Protein AF-A0A1J3JXC7-F1 (afdb_monomer_lite)

Secondary structure (DSSP, 8-state):
------SSHHHHHHHHHHH-S-HHHHHHHHHS-SSS--HHHHHHHHHHHHHHHHHHT-EEEEEEE-SSSTT-EEEEEEESSTTTTHHHHHHHHHHHHHHHHHHHHHHH-TT-HHHHHH-EEEEEEETTEEEEEEEESHHHHHSPPSSHHHHHH-HHHHHHHHHHHHHHHHHHHHHHHHHTT-SHHHHT-

pLDDT: mean 75.39, std 10.75, range [36.53, 91.56]

Foldseek 3Di:
DPPDADQDLVVNLVCLCVVDPPNVVSLVCSADPPQHDHPVNVVVVVVVVVVVVVLQPDWDWDWDDDPVDPPDIDTDTQRPCNVPCVLVVVVVVVLVVLVVVLVVCCVVCVPDPVSVQSFDWDQDDGPVGRDTDTPDHPNQLCDDDPDPVVCVVCVVSVVSNVVVSVVSSVVSSVVSCVVVLVPPVSVVD

Structure (mmCIF, N/CA/C/O backbone):
data_AF-A0A1J3JXC7-F1
#
_entry.id   AF-A0A1J3JXC7-F1
#
loop_
_atom_site.group_PDB
_atom_site.id
_atom_site.type_symbol
_atom_site.label_atom_id
_atom_site.label_alt_id
_atom_site.label_comp_id
_atom_site.label_asym_id
_atom_site.label_entity_id
_atom_site.label_seq_id
_atom_site.pdbx_PDB_ins_code
_atom_site.Cartn_x
_atom_site.Cartn_y
_atom_site.Cartn_z
_atom_site.occupancy
_atom_site.B_iso_or_equiv
_atom_site.auth_seq_id
_atom_site.auth_comp_id
_atom_site.auth_asym_id
_atom_site.auth_atom_id
_atom_site.pdbx_PDB_model_num
ATOM 1 N N . GLY A 1 1 ? 15.215 6.655 -36.538 1.00 36.53 1 GLY A N 1
ATOM 2 C CA . GLY A 1 1 ? 15.569 6.610 -35.106 1.00 36.53 1 GLY A CA 1
ATOM 3 C C . GLY A 1 1 ? 14.393 7.102 -34.293 1.00 36.53 1 GLY A C 1
ATOM 4 O O . GLY A 1 1 ? 13.686 7.980 -34.775 1.00 36.53 1 GLY A O 1
ATOM 5 N N . ARG A 1 2 ? 14.142 6.524 -33.112 1.00 47.56 2 ARG A N 1
ATOM 6 C CA . ARG A 1 2 ? 13.186 7.096 -32.151 1.00 47.56 2 ARG A CA 1
ATOM 7 C C . ARG A 1 2 ? 13.802 8.401 -31.634 1.00 47.56 2 ARG A C 1
ATOM 9 O O . ARG A 1 2 ? 14.872 8.356 -31.042 1.00 47.56 2 ARG A O 1
ATOM 16 N N . GLY A 1 3 ? 13.218 9.541 -32.008 1.00 51.34 3 GLY A N 1
ATOM 17 C CA . GLY A 1 3 ? 13.684 10.869 -31.594 1.00 51.34 3 GLY A CA 1
ATOM 18 C C . GLY A 1 3 ? 13.507 11.102 -30.091 1.00 51.34 3 GLY A C 1
ATOM 19 O O . GLY A 1 3 ? 13.064 10.211 -29.377 1.00 51.34 3 GLY A O 1
ATOM 20 N N . THR A 1 4 ? 13.835 12.302 -29.614 1.00 54.34 4 THR A N 1
ATOM 21 C CA . THR A 1 4 ? 13.646 12.708 -28.212 1.00 54.34 4 THR A CA 1
ATOM 22 C C . THR A 1 4 ? 12.172 12.600 -27.823 1.00 54.34 4 THR A C 1
ATOM 24 O O . THR A 1 4 ? 11.324 13.297 -28.383 1.00 54.34 4 THR A O 1
ATOM 27 N N . GLU A 1 5 ? 11.849 11.711 -26.891 1.00 60.75 5 GLU A N 1
ATOM 28 C CA . GLU A 1 5 ? 10.477 11.472 -26.465 1.00 60.75 5 GLU A CA 1
ATOM 29 C C . GLU A 1 5 ? 10.229 12.137 -25.100 1.00 60.75 5 GLU A C 1
ATOM 31 O O . GLU A 1 5 ? 11.010 11.957 -24.171 1.00 60.75 5 GLU A O 1
ATOM 36 N N . PHE A 1 6 ? 9.135 12.889 -24.963 1.00 61.62 6 PHE A N 1
ATOM 37 C CA . PHE A 1 6 ? 8.801 13.579 -23.713 1.00 61.62 6 PHE A CA 1
ATOM 38 C C . PHE A 1 6 ? 8.436 12.596 -22.587 1.00 61.62 6 PHE A C 1
ATOM 40 O O . PHE A 1 6 ? 7.793 11.568 -22.836 1.00 61.62 6 PHE A O 1
ATOM 47 N N . GLU A 1 7 ? 8.813 12.945 -21.352 1.00 62.09 7 GLU A N 1
ATOM 48 C CA . GLU A 1 7 ? 8.505 12.174 -20.137 1.00 62.09 7 GLU A CA 1
ATOM 49 C C . GLU A 1 7 ? 7.048 12.309 -19.683 1.00 62.09 7 GLU A C 1
ATOM 51 O O . GLU A 1 7 ? 6.471 11.376 -19.126 1.00 62.09 7 GLU A O 1
ATOM 56 N N . GLY A 1 8 ? 6.417 13.455 -19.948 1.00 63.97 8 GLY A N 1
ATOM 57 C CA . GLY A 1 8 ? 5.030 13.689 -19.557 1.00 63.97 8 GLY A CA 1
ATOM 58 C C . GLY A 1 8 ? 4.055 12.895 -20.423 1.00 63.97 8 GLY A C 1
ATOM 59 O O . GLY A 1 8 ? 3.989 13.132 -21.624 1.00 63.97 8 GLY A O 1
ATOM 60 N N . ALA A 1 9 ? 3.231 12.034 -19.815 1.00 64.56 9 ALA A N 1
ATOM 61 C CA . ALA A 1 9 ? 2.220 11.227 -20.513 1.00 64.56 9 ALA A CA 1
ATOM 62 C C . ALA A 1 9 ? 1.302 12.067 -21.425 1.00 64.56 9 ALA A C 1
ATOM 64 O O . ALA A 1 9 ? 1.042 11.707 -22.571 1.00 64.56 9 ALA A O 1
ATOM 65 N N . ILE A 1 10 ? 0.848 13.224 -20.929 1.00 67.06 10 ILE A N 1
ATOM 66 C CA . ILE A 1 10 ? -0.044 14.138 -21.658 1.00 67.06 10 ILE A CA 1
ATOM 67 C C . ILE A 1 10 ? 0.713 14.865 -22.780 1.00 67.06 10 ILE A C 1
ATOM 69 O O . ILE A 1 10 ? 0.230 14.945 -23.906 1.00 67.06 10 ILE A O 1
ATOM 73 N N . ILE A 1 11 ? 1.924 15.354 -22.496 1.00 67.06 11 ILE A N 1
ATOM 74 C CA . ILE A 1 11 ? 2.762 16.083 -23.463 1.00 67.06 11 ILE A CA 1
ATOM 75 C C . ILE A 1 11 ? 3.191 15.147 -24.598 1.00 67.06 11 ILE A C 1
ATOM 77 O O . ILE A 1 11 ? 3.114 15.510 -25.770 1.00 67.06 11 ILE A O 1
ATOM 81 N N . ALA A 1 12 ? 3.572 13.915 -24.260 1.00 63.38 12 ALA A N 1
ATOM 82 C CA . ALA A 1 12 ? 3.904 12.870 -25.212 1.00 63.38 12 ALA A CA 1
ATOM 83 C C . ALA A 1 12 ? 2.690 12.466 -26.057 1.00 63.38 12 ALA A C 1
ATOM 85 O O . ALA A 1 12 ? 2.852 12.281 -27.259 1.00 63.38 12 ALA A O 1
ATOM 86 N N . LEU A 1 13 ? 1.480 12.389 -25.481 1.00 64.38 13 LEU A N 1
ATOM 87 C CA . LEU A 1 13 ? 0.256 12.117 -26.242 1.00 64.38 13 LEU A CA 1
ATOM 88 C C . LEU A 1 13 ? -0.012 13.210 -27.277 1.00 64.38 13 LEU A C 1
ATOM 90 O O . LEU A 1 13 ? -0.204 12.894 -28.449 1.00 64.38 13 LEU A O 1
ATOM 94 N N . PHE A 1 14 ? 0.007 14.485 -26.877 1.00 67.06 14 PHE A N 1
ATOM 95 C CA . PHE A 1 14 ? -0.248 15.586 -27.810 1.00 67.06 14 PHE A CA 1
ATOM 96 C C . PHE A 1 14 ? 0.853 15.705 -28.869 1.00 67.06 14 PHE A C 1
ATOM 98 O O . PHE A 1 14 ? 0.547 15.858 -30.049 1.00 67.06 14 PHE A O 1
ATOM 105 N N . HIS A 1 15 ? 2.122 15.546 -28.487 1.00 66.00 15 HIS A N 1
ATOM 106 C CA . HIS A 1 15 ? 3.239 15.557 -29.429 1.00 66.00 15 HIS A CA 1
ATOM 107 C C . HIS A 1 15 ? 3.178 14.385 -30.426 1.00 66.00 15 HIS A C 1
ATOM 109 O O . HIS A 1 15 ? 3.350 14.582 -31.625 1.00 66.00 15 HIS A O 1
ATOM 115 N N . LEU A 1 16 ? 2.886 13.162 -29.972 1.00 62.75 16 LEU A N 1
ATOM 116 C CA . LEU A 1 16 ? 2.769 11.996 -30.857 1.00 62.75 16 LEU A CA 1
ATOM 117 C C . LEU A 1 16 ? 1.545 12.083 -31.780 1.00 62.75 16 LEU A C 1
ATOM 119 O O . LEU A 1 16 ? 1.621 11.617 -32.916 1.00 62.75 16 LEU A O 1
ATOM 123 N N . LEU A 1 17 ? 0.444 12.687 -31.322 1.00 65.38 17 LEU A N 1
ATOM 124 C CA . LEU A 1 17 ? -0.779 12.864 -32.109 1.00 65.38 17 LEU A CA 1
ATOM 125 C C . LEU A 1 17 ? -0.639 13.948 -33.192 1.00 65.38 17 LEU A C 1
ATOM 127 O O . LEU A 1 17 ? -1.252 13.822 -34.250 1.00 65.38 17 LEU A O 1
ATOM 131 N N . ILE A 1 18 ? 0.151 14.996 -32.932 1.00 68.19 18 ILE A N 1
ATOM 132 C CA . ILE A 1 18 ? 0.376 16.113 -33.865 1.00 68.19 18 ILE A CA 1
ATOM 133 C C . ILE A 1 18 ? 1.492 15.787 -34.872 1.00 68.19 18 ILE A C 1
ATOM 135 O O . ILE A 1 18 ? 1.365 16.115 -36.048 1.00 68.19 18 ILE A O 1
ATOM 139 N N . THR A 1 19 ? 2.568 15.123 -34.439 1.00 68.12 19 THR A N 1
ATOM 140 C CA . THR A 1 19 ? 3.785 14.952 -35.254 1.00 68.12 19 THR A CA 1
ATOM 141 C C . THR A 1 19 ? 3.768 13.697 -36.144 1.00 68.12 19 THR A C 1
ATOM 143 O O . THR A 1 19 ? 4.517 13.636 -37.118 1.00 68.12 19 THR A O 1
ATOM 146 N N . ARG A 1 20 ? 2.929 12.680 -35.869 1.00 60.88 20 ARG A N 1
ATOM 147 C CA . ARG A 1 20 ? 2.824 11.468 -36.714 1.00 60.88 20 ARG A CA 1
ATOM 148 C C . ARG A 1 20 ? 1.567 11.448 -37.587 1.00 60.88 20 ARG A C 1
ATOM 150 O O . ARG A 1 20 ? 0.459 11.668 -37.114 1.00 60.88 20 ARG A O 1
ATOM 157 N N . THR A 1 21 ? 1.743 11.047 -38.845 1.00 57.31 21 THR A N 1
ATOM 158 C CA . THR A 1 21 ? 0.670 10.814 -39.828 1.00 57.31 21 THR A CA 1
ATOM 159 C C . THR A 1 21 ? -0.199 9.591 -39.491 1.00 57.31 21 THR A C 1
ATOM 161 O O . THR A 1 21 ? -1.415 9.632 -39.682 1.00 57.31 21 THR A O 1
ATOM 164 N N . ASP A 1 22 ? 0.382 8.538 -38.900 1.00 64.44 22 ASP A N 1
ATOM 165 C CA . ASP A 1 22 ? -0.329 7.316 -38.487 1.00 64.44 22 ASP A CA 1
ATOM 166 C C . ASP A 1 22 ? -0.927 7.429 -37.074 1.00 64.44 22 ASP A C 1
ATOM 168 O O . ASP A 1 22 ? -0.362 6.948 -36.082 1.00 64.44 22 ASP A O 1
ATOM 172 N N . LYS A 1 23 ? -2.118 8.030 -36.981 1.00 60.81 23 LYS A N 1
ATOM 173 C CA . LYS A 1 23 ? -2.819 8.302 -35.710 1.00 60.81 23 LYS A CA 1
ATOM 174 C C . LYS A 1 23 ? -3.071 7.050 -34.862 1.00 60.81 23 LYS A C 1
ATOM 176 O O . LYS A 1 23 ? -2.920 7.098 -33.648 1.00 60.81 23 LYS A O 1
ATOM 181 N N . VAL A 1 24 ? -3.397 5.909 -35.477 1.00 65.69 24 VAL A N 1
ATOM 182 C CA . VAL A 1 24 ? -3.712 4.656 -34.754 1.00 65.69 24 VAL A CA 1
ATOM 183 C C . VAL A 1 24 ? -2.467 4.054 -34.090 1.00 65.69 24 VAL A C 1
ATOM 185 O O . VAL A 1 24 ? -2.522 3.587 -32.951 1.00 65.69 24 VAL A O 1
ATOM 188 N N . ARG A 1 25 ? -1.316 4.103 -34.771 1.00 63.44 25 ARG A N 1
ATOM 189 C CA . ARG A 1 25 ? -0.043 3.593 -34.245 1.00 63.44 25 ARG A CA 1
ATOM 190 C C . ARG A 1 25 ? 0.540 4.533 -33.192 1.00 63.44 25 ARG A C 1
ATOM 192 O O . ARG A 1 25 ? 1.056 4.053 -32.188 1.00 63.44 25 ARG A O 1
ATOM 199 N N . ALA A 1 26 ? 0.406 5.845 -33.393 1.00 60.09 26 ALA A N 1
ATOM 200 C CA . ALA A 1 26 ? 0.780 6.861 -32.411 1.00 60.09 26 ALA A CA 1
ATOM 201 C C . ALA A 1 26 ? -0.053 6.751 -31.123 1.00 60.09 26 ALA A C 1
ATOM 203 O O . ALA A 1 26 ? 0.501 6.822 -30.030 1.00 60.09 26 ALA A O 1
ATOM 204 N N . LEU A 1 27 ? -1.359 6.494 -31.243 1.00 62.00 27 LEU A N 1
ATOM 205 C CA . LEU A 1 27 ? -2.246 6.315 -30.096 1.00 62.00 27 LEU A CA 1
ATOM 206 C C . LEU A 1 27 ? -1.919 5.018 -29.340 1.00 62.00 27 LEU A C 1
ATOM 208 O O . LEU A 1 27 ? -1.753 5.048 -28.127 1.00 62.00 27 LEU A O 1
ATOM 212 N N . LYS A 1 28 ? -1.690 3.896 -30.036 1.00 63.91 28 LYS A N 1
ATOM 213 C CA . LYS A 1 28 ? -1.236 2.652 -29.385 1.00 63.91 28 LYS A CA 1
ATOM 214 C C . LYS A 1 28 ? 0.105 2.827 -28.655 1.00 63.91 28 LYS A C 1
ATOM 216 O O . LYS A 1 28 ? 0.277 2.293 -27.565 1.00 63.91 28 LYS A O 1
ATOM 221 N N . GLU A 1 29 ? 1.035 3.587 -29.230 1.00 64.06 29 GLU A N 1
ATOM 222 C CA . GLU A 1 29 ? 2.351 3.858 -28.635 1.00 64.06 29 GLU A CA 1
ATOM 223 C C . GLU A 1 29 ? 2.277 4.838 -27.448 1.00 64.06 29 GLU A C 1
ATOM 225 O O . GLU A 1 29 ? 3.009 4.656 -26.482 1.00 64.06 29 GLU A O 1
ATOM 230 N N . ALA A 1 30 ? 1.354 5.807 -27.458 1.00 61.16 30 ALA A N 1
ATOM 231 C CA . ALA A 1 30 ? 1.099 6.709 -26.327 1.00 61.16 30 ALA A CA 1
ATOM 232 C C . ALA A 1 30 ? 0.367 6.031 -25.148 1.00 61.16 30 ALA A C 1
ATOM 234 O O . ALA A 1 30 ? 0.501 6.454 -23.998 1.00 61.16 30 ALA A O 1
ATOM 235 N N . PHE A 1 31 ? -0.414 4.978 -25.416 1.00 63.50 31 PHE A N 1
ATOM 236 C CA . PHE A 1 31 ? -1.142 4.232 -24.385 1.00 63.50 31 PHE A CA 1
ATOM 237 C C . PHE A 1 31 ? -0.330 3.091 -23.746 1.00 63.50 31 PHE A C 1
ATOM 239 O O . PHE A 1 31 ? -0.550 2.807 -22.570 1.00 63.50 31 PHE A O 1
ATOM 246 N N . TYR A 1 32 ? 0.597 2.454 -24.475 1.00 62.03 32 TYR A N 1
ATOM 247 C CA . TYR A 1 32 ? 1.297 1.228 -24.039 1.00 62.03 32 TYR A CA 1
ATOM 248 C C . TYR A 1 32 ? 2.835 1.341 -23.990 1.00 62.03 32 TYR A C 1
ATOM 250 O O . TYR A 1 32 ? 3.542 0.345 -24.151 1.00 62.03 32 TYR A O 1
ATOM 258 N N . ARG A 1 33 ? 3.397 2.533 -23.785 1.00 66.06 33 ARG A N 1
ATOM 259 C CA . ARG A 1 33 ? 4.853 2.732 -23.705 1.00 66.06 33 ARG A CA 1
ATOM 260 C C . ARG A 1 33 ? 5.423 2.076 -22.441 1.00 66.06 33 ARG A C 1
ATOM 262 O O . ARG A 1 33 ? 5.046 2.420 -21.332 1.00 66.06 33 ARG A O 1
ATOM 269 N N . GLN A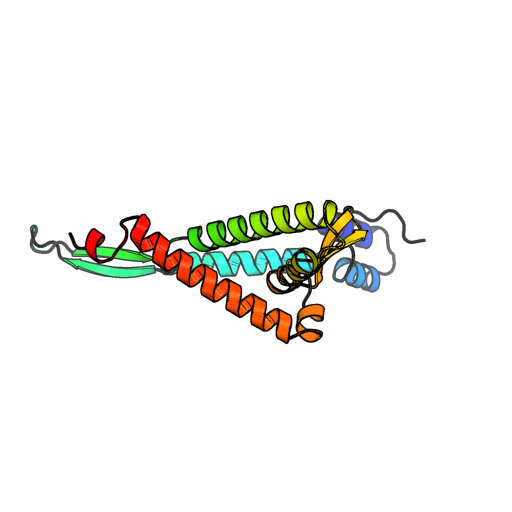 1 34 ? 6.338 1.122 -22.575 1.00 59.31 34 GLN A N 1
ATOM 270 C CA . GLN A 1 34 ? 6.870 0.406 -21.401 1.00 59.31 34 GLN A CA 1
ATOM 271 C C . GLN A 1 34 ? 7.888 1.222 -20.593 1.00 59.31 34 GLN A C 1
ATOM 273 O O . GLN A 1 34 ? 8.026 1.008 -19.396 1.00 59.31 34 GLN A O 1
ATOM 278 N N . ASN A 1 35 ? 8.569 2.178 -21.231 1.00 61.72 35 ASN A N 1
ATOM 279 C CA . ASN A 1 35 ? 9.713 2.860 -20.623 1.00 61.72 35 ASN A CA 1
ATOM 280 C C . ASN A 1 35 ? 9.366 4.215 -19.986 1.00 61.72 35 ASN A C 1
ATOM 282 O O . ASN A 1 35 ? 10.197 4.759 -19.269 1.00 61.72 35 ASN A O 1
ATOM 286 N N . LEU A 1 36 ? 8.184 4.784 -20.265 1.00 66.62 36 LEU A N 1
ATOM 287 C CA . LEU A 1 36 ? 7.779 6.105 -19.770 1.00 66.62 36 LEU A CA 1
ATOM 288 C C . LEU A 1 36 ? 6.309 6.120 -19.319 1.00 66.62 36 LEU A C 1
ATOM 290 O O . LEU A 1 36 ? 5.531 5.273 -19.762 1.00 66.62 36 LEU A O 1
ATOM 294 N N . PRO A 1 37 ? 5.907 7.073 -18.455 1.00 64.88 37 PRO A N 1
ATOM 295 C CA . PRO A 1 37 ? 4.531 7.193 -17.983 1.00 64.88 37 PRO A CA 1
ATOM 296 C C . PRO A 1 37 ? 3.518 7.283 -19.134 1.00 64.88 37 PRO A C 1
ATOM 298 O O . PRO A 1 37 ? 3.593 8.169 -19.984 1.00 64.88 37 PRO A O 1
ATOM 301 N N . ASN A 1 38 ? 2.536 6.379 -19.129 1.00 76.62 38 ASN A N 1
ATOM 302 C CA . ASN A 1 38 ? 1.473 6.324 -20.134 1.00 76.62 38 ASN A CA 1
ATOM 303 C C . ASN A 1 38 ? 0.210 7.054 -19.701 1.00 76.62 38 ASN A C 1
ATOM 305 O O . ASN A 1 38 ? -0.081 7.187 -18.510 1.00 76.62 38 ASN A O 1
ATOM 309 N N . CYS A 1 39 ? -0.641 7.374 -20.675 1.00 72.12 39 CYS A N 1
ATOM 310 C CA . CYS A 1 39 ? -2.015 7.793 -20.403 1.00 72.12 39 CYS A CA 1
ATOM 311 C C . CYS A 1 39 ? -2.824 6.718 -19.665 1.00 72.12 39 CYS A C 1
ATOM 313 O O . CYS A 1 39 ? -3.697 7.058 -18.872 1.00 72.12 39 CYS A O 1
ATOM 315 N N . PHE A 1 40 ? -2.498 5.435 -19.855 1.00 77.38 40 PHE A N 1
ATOM 316 C CA . PHE A 1 40 ? -3.096 4.352 -19.077 1.00 77.38 40 PHE A CA 1
ATOM 317 C C . PHE A 1 40 ? -2.738 4.439 -17.586 1.00 77.38 40 PHE A C 1
ATOM 319 O O . PHE A 1 40 ? -3.624 4.297 -16.749 1.00 77.38 40 PHE A O 1
ATOM 326 N N . ASN A 1 41 ? -1.483 4.758 -17.243 1.00 79.88 41 ASN A N 1
ATOM 327 C CA . ASN A 1 41 ? -1.073 4.943 -15.846 1.00 79.88 41 ASN A CA 1
ATOM 328 C C . ASN A 1 41 ? -1.817 6.128 -15.216 1.00 79.88 41 ASN A C 1
ATOM 330 O O . ASN A 1 41 ? -2.264 6.032 -14.080 1.00 79.88 41 ASN A O 1
ATOM 334 N N . LEU A 1 42 ? -2.010 7.218 -15.969 1.00 81.12 42 LEU A N 1
ATOM 335 C CA . LEU A 1 42 ? -2.789 8.374 -15.516 1.00 81.12 42 LEU A CA 1
ATOM 336 C C . LEU A 1 42 ? -4.274 8.037 -15.308 1.00 81.12 42 LEU A C 1
ATOM 338 O O . LEU A 1 42 ? -4.881 8.461 -14.330 1.00 81.12 42 LEU A O 1
ATOM 342 N N . LEU A 1 43 ? -4.876 7.258 -16.205 1.00 83.94 43 LEU A N 1
ATOM 343 C CA . LEU A 1 43 ? -6.261 6.820 -16.035 1.00 83.94 43 LEU A CA 1
ATOM 344 C C . LEU A 1 43 ? -6.399 5.861 -14.842 1.00 83.94 43 LEU A C 1
ATOM 346 O O . LEU A 1 43 ? -7.354 5.969 -14.075 1.00 83.94 43 LEU A O 1
ATOM 350 N N . ALA A 1 44 ? -5.419 4.976 -14.640 1.00 84.31 44 ALA A N 1
ATOM 351 C CA . ALA A 1 44 ? -5.367 4.077 -13.494 1.00 84.31 44 ALA A CA 1
ATOM 352 C C . ALA A 1 44 ? -5.251 4.840 -12.163 1.00 84.31 44 ALA A C 1
ATOM 354 O O . ALA A 1 44 ? -5.951 4.496 -11.212 1.00 84.31 44 ALA A O 1
ATOM 355 N N . THR A 1 45 ? -4.440 5.902 -12.080 1.00 87.50 45 THR A N 1
ATOM 356 C CA . THR A 1 45 ? -4.337 6.709 -10.851 1.00 87.50 45 THR A CA 1
ATOM 357 C C . THR A 1 45 ? -5.636 7.446 -10.537 1.00 87.50 45 THR A C 1
ATOM 359 O O . THR A 1 45 ? -6.066 7.428 -9.385 1.00 87.50 45 THR A O 1
ATOM 362 N N . VAL A 1 46 ? -6.308 8.030 -11.537 1.00 90.31 46 VAL A N 1
ATOM 363 C CA . VAL A 1 46 ? -7.628 8.666 -11.356 1.00 90.31 46 VAL A CA 1
ATOM 364 C C . VAL A 1 46 ? -8.668 7.649 -10.884 1.00 90.31 46 VAL A C 1
ATOM 366 O O . VAL A 1 46 ? -9.436 7.927 -9.963 1.00 90.31 46 VAL A O 1
ATOM 369 N N . PHE A 1 47 ? -8.673 6.454 -11.473 1.00 90.12 47 PHE A N 1
ATOM 370 C CA . PHE A 1 47 ? -9.583 5.383 -11.082 1.00 90.12 47 PHE A CA 1
ATOM 371 C C . PHE A 1 47 ? -9.374 4.952 -9.622 1.00 90.12 47 PHE A C 1
ATOM 373 O O . PHE A 1 47 ? -10.327 4.931 -8.843 1.00 90.12 47 PHE A O 1
ATOM 380 N N . VAL A 1 48 ? -8.126 4.688 -9.217 1.00 90.81 48 VAL A N 1
ATOM 381 C CA . VAL A 1 48 ? -7.791 4.345 -7.824 1.00 90.81 48 VAL A CA 1
ATOM 382 C C . VAL A 1 48 ? -8.148 5.488 -6.871 1.00 90.81 48 VAL A C 1
ATOM 384 O O . VAL A 1 48 ? -8.691 5.238 -5.798 1.00 90.81 48 VAL A O 1
ATOM 387 N N . PHE A 1 49 ? -7.917 6.742 -7.263 1.00 90.69 49 PHE A N 1
ATOM 388 C CA . PHE A 1 49 ? -8.250 7.915 -6.452 1.00 90.69 49 PHE A CA 1
ATOM 389 C C . PHE A 1 49 ? -9.750 8.001 -6.126 1.00 90.69 49 PHE A C 1
ATOM 391 O O . PHE A 1 49 ? -10.117 8.203 -4.968 1.00 90.69 49 PHE A O 1
ATOM 398 N N . ILE A 1 50 ? -10.621 7.776 -7.117 1.00 91.56 50 ILE A N 1
ATOM 399 C CA . ILE A 1 50 ? -12.080 7.756 -6.916 1.00 91.56 50 ILE A CA 1
ATOM 400 C C . ILE A 1 50 ? -12.480 6.635 -5.948 1.00 91.56 50 ILE A C 1
AT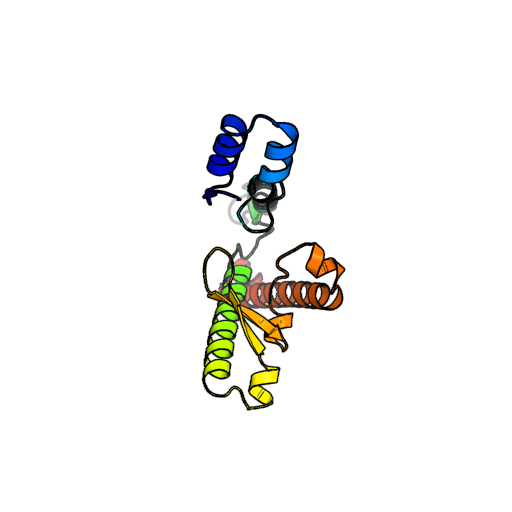OM 402 O O . ILE A 1 50 ? -13.278 6.861 -5.036 1.00 91.56 50 ILE A O 1
ATOM 406 N N . ILE A 1 51 ? -11.900 5.442 -6.110 1.00 90.25 51 ILE A N 1
ATOM 407 C CA . ILE A 1 51 ? -12.169 4.292 -5.237 1.00 90.25 51 ILE A CA 1
ATOM 408 C C . ILE A 1 51 ? -11.758 4.592 -3.792 1.00 90.25 51 ILE A C 1
ATOM 410 O O . ILE A 1 51 ? -12.527 4.338 -2.865 1.00 90.25 51 ILE A O 1
ATOM 414 N N . VAL A 1 52 ? -10.567 5.156 -3.587 1.00 87.81 52 VAL A N 1
ATOM 415 C CA . VAL A 1 52 ? -10.067 5.492 -2.248 1.00 87.81 52 VAL A CA 1
ATOM 416 C C . VAL A 1 52 ? -10.977 6.514 -1.564 1.00 87.81 52 VAL A C 1
ATOM 418 O O . VAL A 1 52 ? -11.331 6.310 -0.405 1.00 87.81 52 VAL A O 1
ATOM 421 N N . ILE A 1 53 ? -11.428 7.558 -2.271 1.00 87.69 53 ILE A N 1
ATOM 422 C CA . ILE A 1 53 ? -12.381 8.542 -1.723 1.00 87.69 53 ILE A CA 1
ATOM 423 C C . ILE A 1 53 ? -13.704 7.876 -1.339 1.00 87.69 53 ILE A C 1
ATOM 425 O O . ILE A 1 53 ? -14.244 8.155 -0.265 1.00 87.69 53 ILE A O 1
ATOM 429 N N . TYR A 1 54 ? -14.217 6.983 -2.188 1.00 88.00 54 TYR A N 1
ATOM 430 C CA . TYR A 1 54 ? -15.456 6.260 -1.916 1.00 88.00 54 TYR A CA 1
ATOM 431 C C . TYR A 1 54 ? -15.359 5.445 -0.617 1.00 88.00 54 TYR A C 1
ATOM 433 O O . TYR A 1 54 ? -16.211 5.580 0.262 1.00 88.00 54 TYR A O 1
ATOM 441 N N . PHE A 1 55 ? -14.285 4.668 -0.443 1.00 84.38 55 PHE A N 1
ATOM 442 C CA . PHE A 1 55 ? -14.065 3.905 0.789 1.00 84.38 55 PHE A CA 1
ATOM 443 C C . PHE A 1 55 ? -13.783 4.798 2.001 1.00 84.38 55 PHE A C 1
ATOM 445 O O . PHE A 1 55 ? -14.200 4.474 3.113 1.00 84.38 55 PHE A O 1
ATOM 452 N N . GLN A 1 56 ? -13.113 5.938 1.814 1.00 82.50 56 GLN A N 1
ATOM 453 C CA . GLN A 1 56 ? -12.832 6.883 2.896 1.00 82.50 56 GLN A CA 1
ATOM 454 C C . GLN A 1 56 ? -14.109 7.528 3.458 1.00 82.50 56 GLN A C 1
ATOM 456 O O . GLN A 1 56 ? -14.154 7.883 4.639 1.00 82.50 56 GLN A O 1
ATOM 461 N N . GLY A 1 57 ? -15.155 7.648 2.638 1.00 80.12 57 GLY A N 1
ATOM 462 C CA . GLY A 1 57 ? -16.469 8.140 3.048 1.00 80.12 57 GLY A CA 1
ATOM 463 C C . GLY A 1 57 ? -17.289 7.153 3.886 1.00 80.12 57 GLY A C 1
ATOM 464 O O . GLY A 1 57 ? -18.283 7.562 4.488 1.00 80.12 57 GLY A O 1
ATOM 465 N N . PHE A 1 58 ? -16.896 5.875 3.960 1.00 83.00 58 PHE A N 1
ATOM 466 C CA . PHE A 1 58 ? -17.675 4.859 4.664 1.00 83.00 58 PHE A CA 1
ATOM 467 C C . PHE A 1 58 ? -17.578 5.039 6.185 1.00 83.00 58 PHE A C 1
ATOM 469 O O . PHE A 1 58 ? -16.510 4.910 6.797 1.00 83.00 58 PHE A O 1
ATOM 476 N N . ARG A 1 59 ? -18.720 5.337 6.808 1.00 82.69 59 ARG A N 1
ATOM 477 C CA . ARG A 1 59 ? -18.863 5.489 8.256 1.00 82.69 59 ARG A CA 1
ATOM 478 C C . ARG A 1 59 ? -20.094 4.742 8.745 1.00 82.69 59 ARG A C 1
ATOM 480 O O . ARG A 1 59 ? -21.130 4.745 8.089 1.00 82.69 59 ARG A O 1
ATOM 487 N N . VAL A 1 60 ? -19.957 4.116 9.903 1.00 83.12 60 VAL A N 1
ATOM 488 C CA . VAL A 1 60 ? -21.040 3.469 10.631 1.00 83.12 60 VAL A CA 1
ATOM 489 C C . VAL A 1 60 ? -21.474 4.427 11.729 1.00 83.12 60 VAL A C 1
ATOM 491 O O . VAL A 1 60 ? -20.721 4.707 12.657 1.00 83.12 60 VAL A O 1
ATOM 494 N N . ASP A 1 61 ? -22.675 4.968 11.589 1.00 82.56 61 ASP A N 1
ATOM 495 C CA . ASP A 1 61 ? -23.282 5.886 12.546 1.00 82.56 61 ASP A CA 1
ATOM 496 C C . ASP A 1 61 ? -23.936 5.085 13.689 1.00 82.56 61 ASP A C 1
ATOM 498 O O . ASP A 1 61 ? -24.910 4.366 13.465 1.00 82.56 61 ASP A O 1
ATOM 502 N N . LEU A 1 62 ? -23.393 5.172 14.914 1.00 81.69 62 LEU A N 1
ATOM 503 C CA . LEU A 1 62 ? -23.999 4.551 16.097 1.00 81.69 62 LEU A CA 1
ATOM 504 C C . LEU A 1 62 ? -24.856 5.572 16.860 1.00 81.69 62 LEU A C 1
ATOM 506 O O . LEU A 1 62 ? -24.333 6.609 17.276 1.00 81.69 62 LEU A O 1
ATOM 510 N N . PRO A 1 63 ? -26.148 5.290 17.112 1.00 81.25 63 PRO A N 1
ATOM 511 C CA . PRO A 1 63 ? -26.989 6.177 17.904 1.00 81.25 63 PRO A CA 1
ATOM 512 C C . PRO A 1 63 ? -26.614 6.095 19.391 1.00 81.25 63 PRO A C 1
ATOM 514 O O . PRO A 1 63 ? -26.650 5.027 20.001 1.00 81.25 63 PRO A O 1
ATOM 517 N N . VAL A 1 64 ? -26.308 7.240 19.996 1.00 80.75 64 VAL A N 1
ATOM 518 C CA . VAL A 1 64 ? -25.971 7.394 21.416 1.00 80.75 64 VAL A CA 1
ATOM 519 C C . VAL A 1 64 ? -27.054 8.226 22.102 1.00 80.75 64 VAL A C 1
ATOM 521 O O . VAL A 1 64 ? -27.431 9.302 21.636 1.00 80.75 64 VAL A O 1
ATOM 524 N N . LYS A 1 65 ? -27.571 7.735 23.231 1.00 78.94 65 LYS A N 1
ATOM 525 C CA . LYS A 1 65 ? -28.536 8.463 24.069 1.00 78.94 65 LYS A CA 1
ATOM 526 C C . LYS A 1 65 ? -27.804 9.097 25.245 1.00 78.94 65 LYS A C 1
ATOM 528 O O . LYS A 1 65 ? -27.106 8.399 25.977 1.00 78.94 65 LYS A O 1
ATOM 533 N N . TYR A 1 66 ? -27.986 10.398 25.459 1.00 75.81 66 TYR A N 1
ATOM 534 C CA . TYR A 1 66 ? -27.373 11.081 26.597 1.00 75.81 66 TYR A CA 1
ATOM 535 C C . TYR A 1 66 ? -28.140 10.763 27.885 1.00 75.81 66 TYR A C 1
ATOM 537 O O . TYR A 1 66 ? -29.330 11.044 28.000 1.00 75.81 66 TYR A O 1
ATOM 545 N N . GLN A 1 67 ? -27.457 10.200 28.885 1.00 71.75 67 GLN A N 1
ATOM 546 C CA . GLN A 1 67 ? -28.083 9.830 30.162 1.00 71.75 67 GLN A CA 1
ATOM 547 C C . GLN A 1 67 ? -28.493 11.061 30.995 1.00 71.75 67 GLN A C 1
ATOM 549 O O . GLN A 1 67 ? -29.447 11.001 31.768 1.00 71.75 67 GLN A O 1
ATOM 554 N N . LYS A 1 68 ? -27.793 12.192 30.817 1.00 74.06 68 LYS A N 1
ATOM 555 C CA . LYS A 1 68 ? -27.986 13.428 31.595 1.00 74.06 68 LYS A CA 1
ATOM 556 C C . LYS A 1 68 ? -29.127 14.321 31.077 1.00 74.06 68 LYS A C 1
ATOM 558 O O . LYS A 1 68 ? -29.661 15.113 31.845 1.00 74.06 68 LYS A O 1
ATOM 563 N N . TYR A 1 69 ? -29.528 14.169 29.811 1.00 72.06 69 TYR A N 1
ATOM 564 C CA . TYR A 1 69 ? -30.599 14.946 29.177 1.00 72.06 69 TYR A CA 1
ATOM 565 C C . TYR A 1 69 ? -31.603 14.006 28.499 1.00 72.06 69 TYR A C 1
ATOM 567 O O . TYR A 1 69 ? -31.319 13.397 27.467 1.00 72.06 69 TYR A O 1
ATOM 575 N N . ARG A 1 70 ? -32.802 13.880 29.080 1.00 74.00 70 ARG A N 1
ATOM 576 C CA . ARG A 1 70 ? -33.890 13.062 28.519 1.00 74.00 70 ARG A CA 1
ATOM 577 C C . ARG A 1 70 ? -34.262 13.559 27.116 1.00 74.00 70 ARG A C 1
ATOM 579 O O . ARG A 1 70 ? -34.584 14.726 26.942 1.00 74.00 70 ARG A O 1
ATOM 586 N N . GLY A 1 71 ? -34.253 12.654 26.135 1.00 75.94 71 GLY A N 1
ATOM 587 C CA . GLY A 1 71 ? -34.701 12.917 24.760 1.00 75.94 71 GLY A CA 1
ATOM 588 C C . GLY A 1 71 ? -33.606 13.344 23.778 1.00 75.94 71 GLY A C 1
ATOM 589 O O . GLY A 1 71 ? -33.851 13.323 22.575 1.00 75.94 71 GLY A O 1
ATOM 590 N N . GLN A 1 72 ? -32.395 13.657 24.248 1.00 74.75 72 GLN A N 1
ATOM 591 C CA . GLN A 1 72 ? -31.288 14.023 23.367 1.00 74.75 72 GLN A CA 1
ATOM 592 C C . GLN A 1 72 ? -30.602 12.757 22.822 1.00 74.75 72 GLN A C 1
ATOM 594 O O . GLN A 1 72 ? -30.084 11.933 23.583 1.00 74.75 72 GLN A O 1
ATOM 599 N N . GLN A 1 73 ? -30.629 12.591 21.498 1.00 76.12 73 GLN A N 1
ATOM 600 C CA . GLN A 1 73 ? -29.933 11.527 20.770 1.00 76.12 73 GLN A CA 1
ATOM 601 C C . GLN A 1 73 ? -28.833 12.164 19.915 1.00 76.12 73 GLN A C 1
ATOM 603 O O . GLN A 1 73 ? -29.103 13.106 19.173 1.00 76.12 73 GLN A O 1
ATOM 608 N N . GLY A 1 74 ? -27.602 11.679 20.041 1.00 78.31 74 GLY A N 1
ATOM 609 C CA . GLY A 1 74 ? -26.485 12.025 19.161 1.00 78.31 74 GLY A CA 1
ATOM 610 C C . GLY A 1 74 ? -26.112 10.828 18.291 1.00 78.31 74 GLY A C 1
ATOM 611 O O . GLY A 1 74 ? -26.331 9.689 18.693 1.00 78.31 74 GLY A O 1
ATOM 612 N N . SER A 1 75 ? -25.547 11.063 17.107 1.00 78.31 75 SER A N 1
ATOM 613 C CA . SER A 1 75 ? -24.882 10.002 16.338 1.00 78.31 75 SER A CA 1
ATOM 614 C C . SER A 1 75 ? -23.382 10.076 16.585 1.00 78.31 75 SER A C 1
ATOM 616 O O . SER A 1 75 ? -22.798 11.155 16.467 1.00 78.31 75 SER A O 1
ATOM 618 N N . TYR A 1 76 ? -22.760 8.947 16.916 1.00 78.94 76 TYR A N 1
ATOM 619 C CA . TYR A 1 76 ? -21.311 8.808 16.965 1.00 78.94 76 TYR A CA 1
ATOM 620 C C . TYR A 1 76 ? -20.838 8.037 15.719 1.00 78.94 76 TYR A C 1
ATOM 622 O O . TYR A 1 76 ? -20.973 6.809 15.674 1.00 78.94 76 TYR A O 1
ATOM 630 N N . PRO A 1 77 ? -20.321 8.727 14.683 1.00 78.25 77 PRO A N 1
ATOM 631 C CA . PRO A 1 77 ? -19.847 8.078 13.467 1.00 78.25 77 PRO A CA 1
ATOM 632 C C . PRO A 1 77 ? -18.498 7.390 13.693 1.00 78.25 77 PRO A C 1
ATOM 634 O O . PRO A 1 77 ? -17.479 8.050 13.898 1.00 78.25 77 PRO A O 1
ATOM 637 N N . ILE A 1 78 ? -18.459 6.068 13.552 1.00 77.31 78 ILE A N 1
ATOM 638 C CA . ILE A 1 78 ? -17.222 5.287 13.475 1.00 77.31 78 ILE A CA 1
ATOM 639 C C . ILE A 1 78 ? -16.859 5.104 12.002 1.00 77.31 78 ILE A C 1
ATOM 641 O O . ILE A 1 78 ? -17.538 4.402 11.255 1.00 77.31 78 ILE A O 1
ATOM 645 N N . LYS A 1 79 ? -15.777 5.746 11.557 1.00 74.50 79 LYS A N 1
ATOM 646 C CA . LYS A 1 79 ? -15.253 5.557 10.195 1.00 74.50 79 LYS A CA 1
ATOM 647 C C . LYS A 1 79 ? -14.683 4.144 10.042 1.00 74.50 79 LYS A C 1
ATOM 649 O O . LYS A 1 79 ? -14.048 3.645 10.968 1.00 74.50 79 LYS A O 1
ATOM 654 N N . LEU A 1 80 ? -14.849 3.535 8.864 1.00 71.31 80 LEU A N 1
ATOM 655 C CA . LEU A 1 80 ? -14.272 2.218 8.547 1.00 71.31 80 LEU A CA 1
ATOM 656 C C . LEU A 1 80 ? -12.746 2.218 8.704 1.00 71.31 80 LEU A C 1
ATOM 658 O O . LEU A 1 80 ? -12.165 1.299 9.276 1.00 71.31 80 LEU A O 1
ATOM 662 N N . PHE A 1 81 ? -12.101 3.301 8.267 1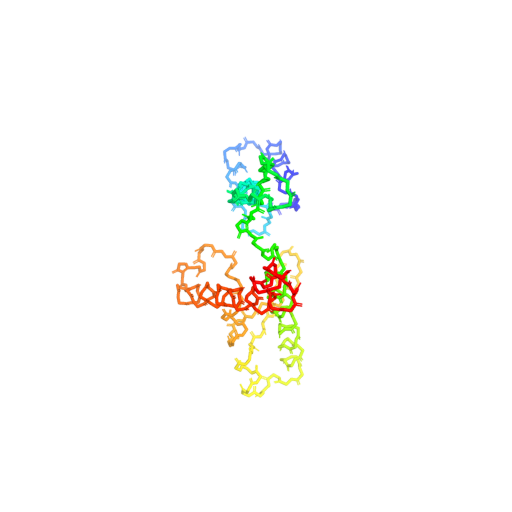.00 71.12 81 PHE A N 1
ATOM 663 C CA . PHE A 1 81 ? -10.700 3.583 8.566 1.00 71.12 81 PHE A CA 1
ATOM 664 C C . PHE A 1 81 ? -10.561 4.146 9.980 1.00 71.12 81 PHE A C 1
ATOM 666 O O . PHE A 1 81 ? -10.283 5.330 10.175 1.00 71.12 81 PHE A O 1
ATOM 673 N N . TYR A 1 82 ? -10.768 3.279 10.970 1.00 60.75 82 TYR A N 1
ATOM 674 C CA . TYR A 1 82 ? -10.761 3.636 12.387 1.00 60.75 82 TYR A CA 1
ATOM 675 C C . TYR A 1 82 ? -9.440 4.285 12.826 1.00 60.75 82 TYR A C 1
ATOM 677 O O . TYR A 1 82 ? -9.431 5.324 13.478 1.00 60.75 82 TYR A O 1
ATOM 685 N N . THR A 1 83 ? -8.312 3.733 12.374 1.00 67.69 83 THR A N 1
ATOM 686 C CA . THR A 1 83 ? -6.961 4.270 12.618 1.00 67.69 83 THR A CA 1
ATOM 687 C C . THR A 1 83 ? -6.476 5.241 11.540 1.00 67.69 83 THR A C 1
ATOM 689 O O . THR A 1 83 ? -5.292 5.576 11.505 1.00 67.69 83 THR A O 1
ATOM 692 N N . SER A 1 84 ? -7.355 5.680 10.630 1.00 75.81 84 SER A N 1
ATOM 693 C CA . SER A 1 84 ? -6.976 6.448 9.432 1.00 75.81 84 SER A CA 1
ATOM 694 C C . SER A 1 84 ? -5.877 5.742 8.606 1.00 75.81 84 SER A C 1
ATOM 696 O O . SER A 1 84 ? -5.746 4.518 8.647 1.00 75.81 84 SER A O 1
ATOM 698 N N . ASN A 1 85 ? -5.070 6.511 7.865 1.00 82.12 85 ASN A N 1
ATOM 699 C CA . ASN A 1 85 ? -3.991 6.019 6.998 1.00 82.12 85 ASN A CA 1
ATOM 700 C C . ASN A 1 85 ? -2.660 5.778 7.745 1.00 82.12 85 ASN A C 1
ATOM 702 O O . ASN A 1 85 ? -1.619 5.605 7.120 1.00 82.12 85 ASN A O 1
ATOM 706 N N . ILE A 1 86 ? -2.647 5.788 9.080 1.00 85.38 86 ILE A N 1
ATOM 707 C CA . ILE A 1 86 ? -1.402 5.698 9.861 1.00 85.38 86 ILE A CA 1
ATOM 708 C C . ILE A 1 86 ? -0.721 4.321 9.753 1.00 85.38 86 ILE A C 1
ATOM 710 O O . ILE A 1 86 ? 0.493 4.292 9.547 1.00 85.38 86 ILE A O 1
ATOM 714 N N . PRO A 1 87 ? -1.434 3.177 9.816 1.00 83.56 87 PRO A N 1
ATOM 715 C CA . PRO A 1 87 ? -0.782 1.865 9.756 1.00 83.56 87 PRO A CA 1
ATOM 716 C C . PRO A 1 87 ? -0.024 1.623 8.449 1.00 83.56 87 PRO A C 1
ATOM 718 O O . PRO A 1 87 ? 1.052 1.031 8.464 1.00 83.56 87 PRO A O 1
ATOM 721 N N . ILE A 1 88 ? -0.558 2.115 7.325 1.00 85.88 88 ILE A N 1
ATOM 722 C CA . ILE A 1 88 ? 0.122 2.021 6.030 1.00 85.88 88 ILE A CA 1
ATOM 723 C C . ILE A 1 88 ? 1.352 2.940 5.985 1.00 85.88 88 ILE A C 1
ATOM 725 O O . ILE A 1 88 ? 2.408 2.519 5.526 1.00 85.88 88 ILE A O 1
ATOM 729 N N . ILE A 1 89 ? 1.278 4.150 6.553 1.00 88.62 89 ILE A N 1
ATOM 730 C CA . ILE A 1 89 ? 2.437 5.054 6.648 1.00 88.62 89 ILE A CA 1
ATOM 731 C C . ILE A 1 89 ? 3.562 4.406 7.469 1.00 88.62 89 ILE A C 1
ATOM 733 O O . ILE A 1 89 ? 4.700 4.349 7.009 1.00 88.62 89 ILE A O 1
ATOM 737 N N . LEU A 1 90 ? 3.255 3.859 8.648 1.00 86.75 90 LEU A N 1
ATOM 738 C CA . LEU A 1 90 ? 4.255 3.200 9.496 1.00 86.75 90 LEU A CA 1
ATOM 739 C C . LEU A 1 90 ? 4.877 1.972 8.821 1.00 86.75 90 LEU A C 1
ATOM 741 O O . LEU A 1 90 ? 6.095 1.798 8.866 1.00 86.75 90 LEU A O 1
ATOM 745 N N . GLN A 1 91 ? 4.063 1.152 8.154 1.00 88.62 91 GLN A N 1
ATOM 746 C CA . GLN A 1 91 ? 4.543 -0.008 7.407 1.00 88.62 91 GLN A CA 1
ATOM 747 C C . GLN A 1 91 ? 5.490 0.409 6.269 1.00 88.62 91 GLN A C 1
ATOM 749 O O . GLN A 1 91 ? 6.586 -0.143 6.161 1.00 88.62 91 GLN A O 1
ATOM 754 N N . THR A 1 92 ? 5.114 1.406 5.460 1.00 86.75 92 THR A N 1
ATOM 755 C CA . THR A 1 92 ? 5.957 1.887 4.350 1.00 86.75 92 THR A CA 1
ATOM 756 C C . THR A 1 92 ? 7.265 2.506 4.840 1.00 86.75 92 THR A C 1
ATOM 758 O O . THR A 1 92 ? 8.315 2.253 4.251 1.00 86.75 92 THR A O 1
ATOM 761 N N . ALA A 1 93 ? 7.240 3.241 5.956 1.00 87.81 93 ALA A N 1
ATOM 762 C CA . ALA A 1 93 ? 8.442 3.794 6.573 1.00 87.81 93 ALA A CA 1
ATOM 763 C C . ALA A 1 93 ? 9.385 2.691 7.080 1.00 87.81 93 ALA A C 1
ATOM 765 O O . ALA A 1 93 ? 10.593 2.754 6.849 1.00 87.81 93 ALA A O 1
ATOM 766 N N . LEU A 1 94 ? 8.845 1.648 7.722 1.00 87.00 94 LEU A N 1
ATOM 767 C CA . LEU A 1 94 ? 9.632 0.498 8.172 1.00 87.00 94 LEU A CA 1
ATOM 768 C C . LEU A 1 94 ? 10.293 -0.219 6.994 1.00 87.00 94 LEU A C 1
ATOM 770 O O . LEU A 1 94 ? 11.494 -0.483 7.041 1.00 87.00 94 LEU A O 1
ATOM 774 N N . VAL A 1 95 ? 9.536 -0.500 5.930 1.00 86.50 95 VAL A N 1
ATOM 775 C CA . VAL A 1 95 ? 10.070 -1.160 4.729 1.00 86.50 95 VAL A CA 1
ATOM 776 C C . VAL A 1 95 ? 11.130 -0.297 4.048 1.00 86.50 95 VAL A C 1
ATOM 778 O O . VAL A 1 95 ? 12.192 -0.807 3.699 1.00 86.50 95 VAL A O 1
ATOM 781 N N . SER A 1 96 ? 10.900 1.013 3.929 1.00 86.19 96 SER A N 1
ATOM 782 C CA . SER A 1 96 ? 11.883 1.946 3.369 1.00 86.19 96 SER A CA 1
ATOM 783 C C . SER A 1 96 ? 13.189 1.949 4.168 1.00 86.19 96 SER A C 1
ATOM 785 O O . SER A 1 96 ? 14.273 1.920 3.586 1.00 86.19 96 SER A O 1
ATOM 787 N N . ASN A 1 97 ? 13.105 1.946 5.501 1.00 88.38 97 ASN A N 1
ATOM 788 C CA . ASN A 1 97 ? 14.286 1.864 6.359 1.00 88.38 97 ASN A CA 1
ATOM 789 C C . ASN A 1 97 ? 15.008 0.522 6.186 1.00 88.38 97 ASN A C 1
ATOM 791 O O . ASN A 1 97 ? 16.230 0.495 6.054 1.00 88.38 97 ASN A O 1
ATOM 795 N N . LEU A 1 98 ? 14.267 -0.589 6.128 1.00 83.94 98 LEU A N 1
ATOM 796 C CA . LEU A 1 98 ? 14.830 -1.920 5.895 1.00 83.94 98 LEU A CA 1
ATOM 797 C C . LEU A 1 98 ? 15.580 -1.980 4.559 1.00 83.94 98 LEU A C 1
ATOM 799 O O . LEU A 1 98 ? 16.691 -2.508 4.508 1.00 83.94 98 LEU A O 1
ATOM 803 N N . TYR A 1 99 ? 15.025 -1.393 3.498 1.00 84.19 99 TYR A N 1
ATOM 804 C CA . TYR A 1 99 ? 15.691 -1.299 2.197 1.00 84.19 99 TYR A CA 1
ATOM 805 C C . TYR A 1 99 ? 16.964 -0.483 2.246 1.00 84.19 99 TYR A C 1
ATOM 807 O O . TYR A 1 99 ? 17.990 -0.944 1.753 1.00 84.19 99 TYR A O 1
ATOM 815 N N . PHE A 1 100 ? 16.932 0.675 2.900 1.00 83.38 100 PHE A N 1
ATOM 816 C CA . PHE A 1 100 ? 18.118 1.502 3.058 1.00 83.38 100 PHE A CA 1
ATOM 817 C C . PHE A 1 100 ? 19.252 0.746 3.771 1.00 83.38 100 PHE A C 1
ATOM 819 O O . PHE A 1 100 ? 20.383 0.709 3.280 1.00 83.38 100 PHE A O 1
ATOM 826 N N . PHE A 1 101 ? 18.948 0.071 4.886 1.00 82.88 101 PHE A N 1
ATOM 827 C CA . PHE A 1 101 ? 19.931 -0.748 5.598 1.00 82.88 101 PHE A CA 1
ATOM 828 C C . PHE A 1 101 ? 20.425 -1.928 4.757 1.00 82.88 101 PHE A C 1
ATOM 830 O O . PHE A 1 101 ? 21.629 -2.181 4.714 1.00 82.88 101 PHE A O 1
ATOM 837 N N . SER A 1 102 ? 19.523 -2.628 4.067 1.00 81.06 102 SER A N 1
ATOM 838 C CA . SER A 1 102 ? 19.865 -3.765 3.207 1.00 81.06 102 SER A CA 1
ATOM 839 C C . SER A 1 102 ? 20.797 -3.345 2.063 1.00 81.06 102 SER A C 1
ATOM 841 O O . SER A 1 102 ? 21.816 -3.995 1.826 1.00 81.06 102 SER A O 1
ATOM 843 N N . GLN A 1 103 ? 20.519 -2.211 1.414 1.00 79.12 103 GLN A N 1
ATOM 844 C CA . GLN A 1 103 ? 21.336 -1.674 0.328 1.00 79.12 103 GLN A CA 1
ATOM 845 C C . GLN A 1 103 ? 22.720 -1.228 0.824 1.00 79.12 103 GLN A C 1
ATOM 847 O O . GLN A 1 103 ? 23.734 -1.531 0.192 1.00 79.12 103 GLN A O 1
ATOM 852 N N . LEU A 1 104 ? 22.791 -0.544 1.973 1.00 82.19 104 LEU A N 1
ATOM 853 C CA . LEU A 1 104 ? 24.058 -0.117 2.577 1.00 82.19 104 LEU A CA 1
ATOM 854 C C . LEU A 1 104 ? 24.933 -1.321 2.962 1.00 82.19 104 LEU A C 1
ATOM 856 O O . LEU A 1 104 ? 26.142 -1.325 2.715 1.00 82.19 104 LEU A O 1
ATOM 860 N N . LEU A 1 105 ? 24.321 -2.351 3.550 1.00 79.12 105 LEU A N 1
ATOM 861 C CA . LEU A 1 105 ? 25.022 -3.553 3.986 1.00 79.12 105 LEU A CA 1
ATOM 862 C C . LEU A 1 105 ? 25.540 -4.360 2.789 1.00 79.12 105 LEU A C 1
ATOM 864 O O . LEU A 1 105 ? 26.684 -4.815 2.819 1.00 79.12 105 LEU A O 1
ATOM 868 N N . TYR A 1 106 ? 24.752 -4.459 1.714 1.00 77.25 106 TYR A N 1
ATOM 869 C CA . TYR A 1 106 ? 25.164 -5.101 0.465 1.00 77.25 106 TYR A CA 1
ATOM 870 C C . TYR A 1 106 ? 26.331 -4.368 -0.214 1.00 77.25 106 TYR A C 1
ATOM 872 O O . TYR A 1 106 ? 27.269 -5.013 -0.679 1.00 77.25 106 TYR A O 1
ATOM 880 N N . LYS A 1 107 ? 26.338 -3.025 -0.196 1.00 77.62 107 LYS A N 1
ATOM 881 C CA . LYS A 1 107 ? 27.451 -2.213 -0.727 1.00 77.62 107 LYS A CA 1
ATOM 882 C C . LYS A 1 107 ? 28.764 -2.404 0.039 1.00 77.62 107 LYS A C 1
ATOM 884 O O . LYS A 1 107 ? 29.830 -2.264 -0.552 1.00 77.62 107 LYS A O 1
ATOM 889 N N . ARG A 1 108 ? 28.707 -2.705 1.342 1.00 76.44 108 ARG A N 1
ATOM 890 C CA . ARG A 1 108 ? 29.901 -2.850 2.196 1.00 76.44 108 ARG A CA 1
ATOM 891 C C . ARG A 1 108 ? 30.386 -4.297 2.348 1.00 76.44 108 ARG A C 1
ATOM 893 O O . ARG A 1 108 ? 31.587 -4.510 2.457 1.00 76.44 108 ARG A O 1
ATOM 900 N N . TYR A 1 109 ? 29.481 -5.276 2.356 1.00 72.12 109 TYR A N 1
ATOM 901 C CA . TYR A 1 109 ? 29.782 -6.686 2.638 1.00 72.12 109 TYR A CA 1
ATOM 902 C C . TYR A 1 109 ? 29.081 -7.638 1.654 1.00 72.12 109 TYR A C 1
ATOM 904 O O . TYR A 1 109 ? 28.333 -8.531 2.057 1.00 72.12 109 TYR A O 1
ATOM 912 N N . SER A 1 110 ? 29.337 -7.467 0.356 1.00 66.44 110 SER A N 1
ATOM 913 C CA . SER A 1 110 ? 28.698 -8.244 -0.721 1.00 66.44 110 SER A CA 1
ATOM 914 C C . SER A 1 110 ? 28.963 -9.758 -0.655 1.00 66.44 110 SER A C 1
ATOM 916 O O . SER A 1 110 ? 28.151 -10.552 -1.132 1.00 66.44 110 SER A O 1
ATOM 918 N N . THR A 1 111 ? 30.067 -10.181 -0.034 1.00 68.62 111 THR A N 1
ATOM 919 C CA . THR A 1 111 ? 30.501 -11.590 0.030 1.00 68.62 111 THR A CA 1
ATOM 920 C C . THR A 1 111 ? 29.863 -12.390 1.175 1.00 68.62 111 THR A C 1
ATOM 922 O O . THR A 1 111 ? 29.932 -13.616 1.178 1.00 68.62 111 THR A O 1
ATOM 925 N N . ASN A 1 112 ? 29.227 -11.736 2.153 1.00 77.56 112 ASN A N 1
ATOM 926 C CA . ASN A 1 112 ? 28.662 -12.422 3.317 1.00 77.56 112 ASN A CA 1
ATOM 927 C C . ASN A 1 112 ? 27.318 -13.089 2.983 1.00 77.56 112 ASN A C 1
ATOM 929 O O . ASN A 1 112 ? 26.372 -12.425 2.560 1.00 77.56 112 ASN A O 1
ATOM 933 N N . VAL A 1 113 ? 27.193 -14.390 3.267 1.00 73.00 113 VAL A N 1
ATOM 934 C CA . VAL A 1 113 ? 25.978 -15.190 2.998 1.00 73.00 113 VAL A CA 1
ATOM 935 C C . VAL A 1 113 ? 24.737 -14.615 3.696 1.00 73.00 113 VAL A C 1
ATOM 937 O O . VAL A 1 113 ? 23.669 -14.548 3.095 1.00 73.00 113 VAL A O 1
ATOM 940 N N . LEU A 1 114 ? 24.880 -14.118 4.932 1.00 72.81 114 LEU A N 1
ATOM 941 C CA . LEU A 1 114 ? 23.794 -13.453 5.669 1.00 72.81 114 LEU A CA 1
ATOM 942 C C . LEU A 1 114 ? 23.309 -12.173 4.975 1.00 72.81 114 LEU A C 1
ATOM 944 O O . LEU A 1 114 ? 22.111 -11.911 4.927 1.00 72.81 114 LEU A O 1
ATOM 948 N N . VAL A 1 115 ? 24.226 -11.392 4.401 1.00 73.31 115 VAL A N 1
ATOM 949 C CA . VAL A 1 115 ? 23.896 -10.142 3.699 1.00 73.31 115 VAL A CA 1
ATOM 950 C C . VAL A 1 115 ? 23.207 -10.448 2.370 1.00 73.31 115 VAL A C 1
ATOM 952 O O . VAL A 1 115 ? 22.221 -9.804 2.025 1.00 73.31 115 VAL A O 1
ATOM 955 N N . GLN A 1 116 ? 23.652 -11.494 1.671 1.00 69.38 116 GLN A N 1
ATOM 956 C CA . GLN A 1 116 ? 23.000 -11.969 0.450 1.00 69.38 116 GLN A CA 1
ATOM 957 C C . GLN A 1 116 ? 21.602 -12.554 0.699 1.00 69.38 116 GLN A C 1
ATOM 959 O O . GLN A 1 116 ? 20.747 -12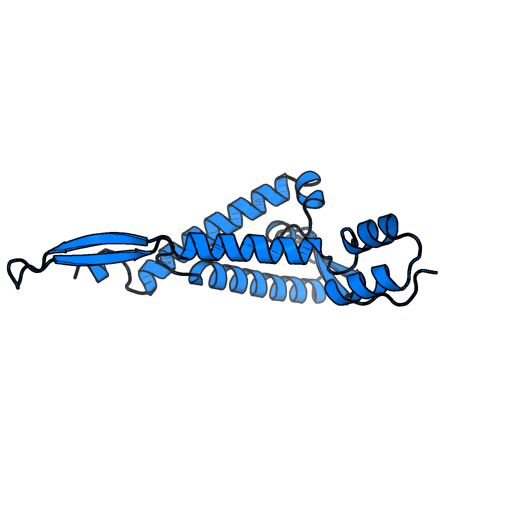.453 -0.177 1.00 69.38 116 GLN A O 1
ATOM 964 N N . LEU A 1 117 ? 21.354 -13.144 1.873 1.00 73.12 117 LEU A N 1
ATOM 965 C CA . LEU A 1 117 ? 20.029 -13.632 2.264 1.00 73.12 117 LEU A CA 1
ATOM 966 C C . LEU A 1 117 ? 19.076 -12.479 2.626 1.00 73.12 117 LEU A C 1
ATOM 968 O O . LEU A 1 117 ? 17.891 -12.536 2.299 1.00 73.12 117 LEU A O 1
ATOM 972 N N . LEU A 1 118 ? 19.595 -11.413 3.247 1.00 73.88 118 LEU A N 1
ATOM 973 C CA . LEU A 1 118 ? 18.828 -10.197 3.542 1.00 73.88 118 LEU A CA 1
ATOM 974 C C . LEU A 1 118 ? 18.393 -9.464 2.268 1.00 73.88 118 LEU A C 1
ATOM 976 O O . LEU A 1 118 ? 17.243 -9.041 2.171 1.00 73.88 118 LEU A O 1
ATOM 980 N N . GLY A 1 119 ? 19.281 -9.325 1.287 1.00 72.38 119 GLY A N 1
ATOM 981 C CA . GLY A 1 119 ? 18.928 -8.719 0.009 1.00 72.38 119 GLY A CA 1
ATOM 982 C C . GLY A 1 119 ? 20.100 -8.661 -0.957 1.00 72.38 119 GLY A C 1
ATOM 983 O O . GLY A 1 119 ? 21.161 -8.127 -0.638 1.00 72.38 119 GLY A O 1
ATOM 984 N N . ARG A 1 120 ? 19.891 -9.179 -2.167 1.00 74.00 120 ARG A N 1
ATOM 985 C CA . ARG A 1 120 ? 20.768 -8.949 -3.314 1.00 74.00 120 ARG A CA 1
ATOM 986 C C . ARG A 1 120 ? 20.220 -7.774 -4.096 1.00 74.00 120 ARG A C 1
ATOM 988 O O . ARG A 1 120 ? 19.117 -7.853 -4.627 1.00 74.00 120 ARG A O 1
ATOM 995 N N . TRP A 1 121 ? 20.995 -6.703 -4.164 1.00 77.38 121 TRP A N 1
ATOM 996 C CA . TRP A 1 121 ? 20.633 -5.501 -4.902 1.00 77.38 121 TRP A CA 1
ATOM 997 C C . TRP A 1 121 ? 21.392 -5.478 -6.222 1.00 77.38 121 TRP A C 1
ATOM 999 O O . TRP A 1 121 ? 22.603 -5.702 -6.242 1.00 77.38 121 TRP A O 1
ATOM 1009 N N . GLN A 1 122 ? 20.691 -5.200 -7.315 1.00 70.56 122 GLN A N 1
ATOM 1010 C CA . GLN A 1 122 ? 21.310 -4.958 -8.610 1.00 70.56 122 GLN A CA 1
ATOM 1011 C C . GLN A 1 122 ? 20.927 -3.561 -9.077 1.00 70.56 122 GLN A C 1
ATOM 1013 O O . GLN A 1 122 ? 19.762 -3.160 -9.025 1.00 70.56 122 GLN A O 1
ATOM 1018 N N . GLU A 1 123 ? 21.924 -2.803 -9.512 1.00 69.56 123 GLU A N 1
ATOM 1019 C CA . GLU A 1 123 ? 21.688 -1.536 -10.190 1.00 69.56 123 GLU A CA 1
ATOM 1020 C C . GLU A 1 123 ? 21.181 -1.868 -11.594 1.00 69.56 123 GLU A C 1
ATOM 1022 O O . GLU A 1 123 ? 21.855 -2.552 -12.363 1.00 69.56 123 GLU A O 1
ATOM 1027 N N . THR A 1 124 ? 19.940 -1.473 -11.877 1.00 60.84 124 THR A N 1
ATOM 1028 C CA . THR A 1 124 ? 19.352 -1.583 -13.211 1.00 60.84 124 THR A CA 1
ATOM 1029 C C . THR A 1 124 ? 19.278 -0.183 -13.795 1.00 60.84 124 THR A C 1
ATOM 1031 O O . THR A 1 124 ? 18.711 0.721 -13.173 1.00 60.84 124 THR A O 1
ATOM 1034 N N . ASP A 1 125 ? 19.853 -0.006 -14.982 1.00 54.00 125 ASP A N 1
ATOM 1035 C CA . ASP A 1 125 ? 19.783 1.245 -15.730 1.00 54.00 125 ASP A CA 1
ATOM 1036 C C . ASP A 1 125 ? 18.379 1.397 -16.330 1.00 54.00 125 ASP A C 1
ATOM 1038 O O . ASP A 1 125 ? 18.057 0.847 -17.385 1.00 54.00 125 ASP A O 1
ATOM 1042 N N . GLY A 1 126 ? 17.511 2.113 -15.614 1.00 55.69 126 GLY A N 1
ATOM 1043 C CA . GLY A 1 126 ? 16.184 2.497 -16.080 1.00 55.69 126 GLY A CA 1
ATOM 1044 C C . GLY A 1 126 ? 16.199 3.865 -16.764 1.00 55.69 126 GLY A C 1
ATOM 1045 O O . GLY A 1 126 ? 17.069 4.698 -16.517 1.00 55.69 126 GLY A O 1
ATOM 1046 N N . ALA A 1 127 ? 15.180 4.140 -17.585 1.00 45.44 127 ALA A N 1
ATOM 1047 C CA . ALA A 1 127 ? 15.026 5.381 -18.358 1.00 45.44 127 ALA A CA 1
ATOM 1048 C C . ALA A 1 127 ? 14.920 6.686 -17.522 1.00 45.44 127 ALA A C 1
ATOM 1050 O O . ALA A 1 127 ? 14.782 7.755 -18.106 1.00 45.44 127 ALA A O 1
ATOM 1051 N N . GLY A 1 128 ? 14.997 6.611 -16.187 1.00 47.09 128 GLY A N 1
ATOM 1052 C CA . GLY A 1 128 ? 14.971 7.746 -15.253 1.00 47.09 128 GLY A CA 1
ATOM 1053 C C . GLY A 1 128 ? 16.070 7.717 -14.177 1.00 47.09 128 GLY A C 1
ATOM 1054 O O . GLY A 1 128 ? 15.937 8.408 -13.171 1.00 47.09 128 GLY A O 1
ATOM 1055 N N . GLY A 1 129 ? 17.132 6.916 -14.356 1.00 54.38 129 GLY A N 1
ATOM 1056 C CA . GLY A 1 129 ? 18.284 6.829 -13.444 1.00 54.38 129 GLY A CA 1
ATOM 1057 C C . GLY A 1 129 ? 18.663 5.396 -13.043 1.00 54.38 129 GLY A C 1
ATOM 1058 O O . GLY A 1 129 ? 17.967 4.436 -13.375 1.00 54.38 129 GLY A O 1
ATOM 1059 N N . THR A 1 130 ? 19.769 5.252 -12.303 1.00 52.53 130 THR A N 1
ATOM 1060 C CA . THR A 1 130 ? 20.203 3.983 -11.693 1.00 52.53 130 THR A CA 1
ATOM 1061 C C . THR A 1 130 ? 19.283 3.619 -10.530 1.00 52.53 130 THR A C 1
ATOM 1063 O O . THR A 1 130 ? 19.495 4.006 -9.380 1.00 52.53 130 THR A O 1
ATOM 1066 N N . THR A 1 131 ? 18.227 2.860 -10.811 1.00 61.12 131 THR A N 1
ATOM 1067 C CA . THR A 1 131 ? 17.368 2.308 -9.761 1.00 61.12 131 THR A CA 1
ATOM 1068 C C . THR A 1 131 ? 17.977 1.007 -9.252 1.00 61.12 131 THR A C 1
ATOM 1070 O O . THR A 1 131 ? 18.134 0.043 -10.003 1.00 61.12 131 THR A O 1
ATOM 1073 N N . SER A 1 132 ? 18.346 0.968 -7.970 1.00 64.12 132 SER A N 1
ATOM 1074 C CA . SER A 1 132 ? 18.731 -0.280 -7.308 1.00 64.12 132 SER A CA 1
ATOM 1075 C C . SER A 1 132 ? 17.471 -1.090 -7.014 1.00 64.12 132 SER A C 1
ATOM 1077 O O . SER A 1 132 ? 16.690 -0.720 -6.140 1.00 64.12 132 SER A O 1
ATOM 1079 N N . VAL A 1 133 ? 17.276 -2.189 -7.737 1.00 71.00 133 VAL A N 1
ATOM 1080 C CA . VAL A 1 133 ? 16.144 -3.101 -7.540 1.00 71.00 133 VAL A CA 1
ATOM 1081 C C . VAL A 1 133 ? 16.647 -4.321 -6.761 1.00 71.00 133 VAL A C 1
ATOM 1083 O O . VAL A 1 133 ? 17.747 -4.815 -7.045 1.00 71.00 133 VAL A O 1
ATOM 1086 N N . PRO A 1 134 ? 15.913 -4.810 -5.746 1.00 75.50 134 PRO A N 1
ATOM 1087 C CA . PRO A 1 134 ? 16.257 -6.072 -5.112 1.00 75.50 134 PRO A CA 1
ATOM 1088 C C . PRO A 1 134 ? 15.990 -7.209 -6.109 1.00 75.50 134 PRO A C 1
ATOM 1090 O O . PRO A 1 134 ? 14.885 -7.337 -6.618 1.00 75.50 134 PRO A O 1
ATOM 1093 N N . VAL A 1 135 ? 16.999 -8.027 -6.406 1.00 69.75 135 VAL A N 1
ATOM 1094 C CA . VAL A 1 135 ? 16.924 -9.162 -7.353 1.00 69.75 135 VAL A CA 1
ATOM 1095 C C . VAL A 1 135 ? 16.813 -10.500 -6.617 1.00 69.75 135 VAL A C 1
ATOM 1097 O O . VAL A 1 135 ? 16.475 -11.522 -7.205 1.00 69.75 135 VAL A O 1
ATOM 1100 N N . GLY A 1 136 ? 17.074 -10.521 -5.308 1.00 70.31 136 GLY A N 1
ATOM 1101 C CA . GLY A 1 136 ? 16.900 -11.724 -4.500 1.00 70.31 136 GLY A CA 1
ATOM 1102 C C . GLY A 1 136 ? 16.994 -11.476 -2.998 1.00 70.31 136 GLY A C 1
ATOM 1103 O O . GLY A 1 136 ? 17.384 -10.399 -2.550 1.00 70.31 136 GLY A O 1
ATOM 1104 N N . GLY A 1 137 ? 16.654 -12.502 -2.219 1.00 78.12 137 GLY A N 1
ATOM 1105 C CA . GLY A 1 137 ? 16.648 -12.462 -0.754 1.00 78.12 137 GLY A CA 1
ATOM 1106 C C . GLY A 1 137 ? 15.326 -11.968 -0.164 1.00 78.12 137 GLY A C 1
ATOM 1107 O O . GLY A 1 137 ? 14.330 -11.807 -0.866 1.00 78.12 137 GLY A O 1
ATOM 1108 N N . LEU A 1 138 ? 15.311 -11.721 1.146 1.00 74.75 138 LEU A N 1
ATOM 1109 C CA . LEU A 1 138 ? 14.119 -11.240 1.858 1.00 74.75 138 LEU A CA 1
ATOM 1110 C C . LEU A 1 138 ? 13.629 -9.884 1.329 1.00 74.75 138 LEU A C 1
ATOM 1112 O O . LEU A 1 138 ? 12.425 -9.664 1.232 1.00 74.75 138 LEU A O 1
ATOM 1116 N N . ALA A 1 139 ? 14.547 -9.001 0.925 1.00 77.06 139 ALA A N 1
ATOM 1117 C CA . ALA A 1 139 ? 14.205 -7.718 0.312 1.00 77.06 139 ALA A CA 1
ATOM 1118 C C . ALA A 1 139 ? 13.424 -7.863 -1.007 1.00 77.06 139 ALA A C 1
ATOM 1120 O O . ALA A 1 139 ? 12.608 -6.996 -1.306 1.00 77.06 139 ALA A O 1
ATOM 1121 N N . TYR A 1 140 ? 13.622 -8.954 -1.762 1.00 80.56 140 TYR A N 1
ATOM 1122 C CA . TYR A 1 140 ? 12.827 -9.234 -2.961 1.00 80.56 140 TYR A CA 1
ATOM 1123 C C . TYR A 1 140 ? 11.369 -9.490 -2.585 1.00 80.56 140 TYR A C 1
ATOM 1125 O O . TYR A 1 140 ? 10.498 -8.785 -3.073 1.00 80.56 140 TYR A O 1
ATOM 1133 N N . TYR A 1 141 ? 11.111 -10.377 -1.621 1.00 79.12 141 TYR A N 1
ATOM 1134 C CA . TYR A 1 141 ? 9.757 -10.743 -1.182 1.00 79.12 141 TYR A CA 1
ATOM 1135 C C . TYR A 1 141 ? 8.948 -9.611 -0.539 1.00 79.12 141 TYR A C 1
ATOM 1137 O O . TYR A 1 141 ? 7.719 -9.605 -0.584 1.00 79.12 141 TYR A O 1
ATOM 1145 N N . VAL A 1 142 ? 9.630 -8.638 0.061 1.00 80.06 142 VAL A N 1
ATOM 1146 C CA . VAL A 1 142 ? 8.988 -7.445 0.630 1.00 80.06 142 VAL A CA 1
ATOM 1147 C C . VAL A 1 142 ? 8.739 -6.380 -0.452 1.00 80.06 142 VAL A C 1
ATOM 1149 O O . VAL A 1 142 ? 7.977 -5.436 -0.226 1.00 80.06 142 VAL A O 1
ATOM 1152 N N . SER A 1 143 ? 9.345 -6.516 -1.639 1.00 81.44 143 SER A N 1
ATOM 1153 C CA . SER A 1 143 ? 9.261 -5.517 -2.706 1.00 81.44 143 SER A CA 1
ATOM 1154 C C . SER A 1 143 ? 7.971 -5.614 -3.514 1.00 81.44 143 SER A C 1
ATOM 1156 O O . SER A 1 143 ? 7.527 -6.718 -3.840 1.00 81.44 143 SER A O 1
ATOM 1158 N N . PRO A 1 144 ? 7.341 -4.463 -3.826 1.00 80.81 144 PRO A N 1
ATOM 1159 C CA . PRO A 1 144 ? 6.128 -4.463 -4.622 1.00 80.81 144 PRO A CA 1
ATOM 1160 C C . PRO A 1 144 ? 6.441 -4.933 -6.051 1.00 80.81 144 PRO A C 1
ATOM 1162 O O . PRO A 1 144 ? 7.418 -4.450 -6.638 1.00 80.81 144 PRO A O 1
ATOM 1165 N N . PRO A 1 145 ? 5.609 -5.819 -6.633 1.00 79.19 145 PRO A N 1
ATOM 1166 C CA . PRO A 1 145 ? 5.730 -6.176 -8.041 1.00 79.19 145 PRO A CA 1
ATOM 1167 C C . PRO A 1 145 ? 5.500 -4.931 -8.908 1.00 79.19 145 PRO A C 1
ATOM 1169 O O . PRO A 1 145 ? 4.559 -4.168 -8.678 1.00 79.19 145 PRO A O 1
ATOM 1172 N N . GLN A 1 146 ? 6.361 -4.714 -9.900 1.00 75.81 146 GLN A N 1
ATOM 1173 C CA . GLN A 1 146 ? 6.355 -3.500 -10.724 1.00 75.81 146 GLN A CA 1
ATOM 1174 C C . GLN A 1 146 ? 5.320 -3.569 -11.851 1.00 75.81 146 GLN A C 1
ATOM 1176 O O . GLN A 1 146 ? 4.912 -2.543 -12.400 1.00 75.81 146 GLN A O 1
ATOM 1181 N N . SER A 1 147 ? 4.875 -4.774 -12.218 1.00 76.56 147 SER A N 1
ATOM 1182 C CA . SER A 1 147 ? 3.926 -4.967 -13.311 1.00 76.56 147 SER A CA 1
ATOM 1183 C C . SER A 1 147 ? 2.997 -6.161 -13.096 1.00 76.56 147 SER A C 1
ATOM 1185 O O . SER A 1 147 ? 3.320 -7.125 -12.406 1.00 76.56 147 SER A O 1
ATOM 1187 N N . LEU A 1 148 ? 1.836 -6.128 -13.761 1.00 75.31 148 LEU A N 1
ATOM 1188 C CA . LEU A 1 148 ? 0.924 -7.278 -13.816 1.00 75.31 148 LEU A CA 1
ATOM 1189 C C . LEU A 1 148 ? 1.590 -8.511 -14.442 1.00 75.31 148 LEU A C 1
ATOM 1191 O O . LEU A 1 148 ? 1.233 -9.633 -14.101 1.00 75.31 148 LEU A O 1
ATOM 1195 N N . ALA A 1 149 ? 2.560 -8.310 -15.339 1.00 77.44 149 ALA A N 1
ATOM 1196 C CA . ALA A 1 149 ? 3.315 -9.403 -15.933 1.00 77.44 149 ALA A CA 1
ATOM 1197 C C . ALA A 1 149 ? 4.141 -10.141 -14.870 1.00 77.44 149 ALA A C 1
ATOM 1199 O O . ALA A 1 149 ? 4.081 -11.363 -14.810 1.00 77.44 149 ALA A O 1
ATOM 1200 N N . GLU A 1 150 ? 4.841 -9.420 -13.991 1.00 77.50 150 GLU A N 1
ATOM 1201 C CA . GLU A 1 150 ? 5.615 -10.025 -12.894 1.00 77.50 150 GLU A CA 1
ATOM 1202 C C . GLU A 1 150 ? 4.742 -10.837 -11.935 1.00 77.50 150 GLU A C 1
ATOM 1204 O O . GLU A 1 150 ? 5.157 -11.906 -11.505 1.00 77.50 150 GLU A O 1
ATOM 1209 N N . ILE A 1 151 ? 3.510 -10.393 -11.667 1.00 82.44 151 ILE A N 1
ATOM 1210 C CA . ILE A 1 151 ? 2.554 -11.144 -10.834 1.00 82.44 151 ILE A CA 1
ATOM 1211 C C . ILE A 1 151 ? 2.181 -12.488 -11.477 1.00 82.44 151 ILE A C 1
ATOM 1213 O O . ILE A 1 151 ? 1.979 -13.477 -10.777 1.00 82.44 151 ILE A O 1
ATOM 1217 N N . VAL A 1 152 ? 2.070 -12.530 -12.808 1.00 83.31 152 VAL A N 1
ATOM 1218 C CA . VAL A 1 152 ? 1.749 -13.760 -13.547 1.00 83.31 152 VAL A CA 1
ATOM 1219 C C . VAL A 1 152 ? 2.967 -14.678 -13.651 1.00 83.31 152 VAL A C 1
ATOM 1221 O O . VAL A 1 152 ? 2.814 -15.895 -13.578 1.00 83.31 152 VAL A O 1
ATOM 1224 N N . TYR A 1 153 ? 4.164 -14.110 -13.818 1.00 84.19 153 TYR A N 1
ATOM 1225 C CA . TYR A 1 153 ? 5.404 -14.881 -13.903 1.00 84.19 153 TYR A CA 1
ATOM 1226 C C . TYR A 1 153 ? 5.836 -15.464 -12.553 1.00 84.19 153 TYR A C 1
ATOM 1228 O O . TYR A 1 153 ? 6.280 -16.610 -12.520 1.00 84.19 153 TYR A O 1
ATOM 1236 N N . ASP A 1 154 ? 5.678 -14.720 -11.456 1.00 84.06 154 ASP A N 1
ATOM 1237 C CA . ASP A 1 154 ? 5.972 -15.186 -10.099 1.00 84.06 154 ASP A CA 1
ATOM 1238 C C . ASP A 1 154 ? 4.774 -14.955 -9.152 1.00 84.06 154 ASP A C 1
ATOM 1240 O O . ASP A 1 154 ? 4.726 -13.983 -8.384 1.00 84.06 154 ASP A O 1
ATOM 1244 N N . PRO A 1 155 ? 3.773 -15.858 -9.181 1.00 86.06 155 PRO A N 1
ATOM 1245 C CA . PRO A 1 155 ? 2.596 -15.738 -8.328 1.00 86.06 155 PRO A CA 1
ATOM 1246 C C . PRO A 1 155 ? 2.922 -15.959 -6.846 1.00 86.06 155 PRO A C 1
ATOM 1248 O O . PRO A 1 155 ? 2.215 -15.439 -5.981 1.00 86.06 155 PRO A O 1
ATOM 1251 N N . PHE A 1 156 ? 3.985 -16.707 -6.527 1.00 86.62 156 PHE A N 1
ATOM 1252 C CA . PHE A 1 156 ? 4.388 -16.960 -5.144 1.00 86.62 156 PHE A CA 1
ATOM 1253 C C . PHE A 1 156 ? 4.912 -15.689 -4.483 1.00 86.62 156 PHE A C 1
ATOM 1255 O O . PHE A 1 156 ? 4.495 -15.372 -3.366 1.00 86.62 156 PHE A O 1
ATOM 1262 N N . HIS A 1 157 ? 5.758 -14.935 -5.190 1.00 84.62 157 HIS A N 1
ATOM 1263 C CA . HIS A 1 157 ? 6.218 -13.621 -4.744 1.00 84.62 157 HIS A CA 1
ATOM 1264 C C . HIS A 1 157 ? 5.042 -12.676 -4.464 1.00 84.62 157 HIS A C 1
ATOM 1266 O O . HIS A 1 157 ? 4.942 -12.100 -3.378 1.00 84.62 157 HIS A O 1
ATOM 1272 N N . ALA A 1 158 ? 4.088 -12.590 -5.396 1.00 85.25 158 ALA A N 1
ATOM 1273 C CA . ALA A 1 158 ? 2.920 -11.726 -5.247 1.00 85.25 158 ALA A CA 1
ATOM 1274 C C . ALA A 1 158 ? 2.053 -12.105 -4.032 1.00 85.25 158 ALA A C 1
ATOM 1276 O O . ALA A 1 158 ? 1.679 -11.236 -3.242 1.00 85.25 158 ALA A O 1
ATOM 1277 N N . ILE A 1 159 ? 1.752 -13.394 -3.845 1.00 88.31 159 ILE A N 1
ATOM 1278 C CA . ILE A 1 159 ? 0.955 -13.874 -2.704 1.00 88.31 159 ILE A CA 1
ATOM 1279 C C . ILE A 1 159 ? 1.669 -13.578 -1.384 1.00 88.31 159 ILE A C 1
ATOM 1281 O O . ILE A 1 159 ? 1.036 -13.095 -0.439 1.00 88.31 159 ILE A O 1
ATOM 1285 N N . PHE A 1 160 ? 2.980 -13.825 -1.317 1.00 89.19 160 PHE A N 1
ATOM 1286 C CA . PHE A 1 160 ? 3.763 -13.524 -0.125 1.00 89.19 160 PHE A CA 1
ATOM 1287 C C . PHE A 1 160 ? 3.709 -12.028 0.195 1.00 89.19 160 PHE A C 1
ATOM 1289 O O . PHE A 1 160 ? 3.337 -11.666 1.312 1.00 89.19 160 PHE A O 1
ATOM 1296 N N . TYR A 1 161 ? 3.970 -11.166 -0.790 1.00 88.62 161 TYR A N 1
ATOM 1297 C CA . TYR A 1 161 ? 3.900 -9.715 -0.634 1.00 88.62 161 TYR A CA 1
ATOM 1298 C C . TYR A 1 161 ? 2.526 -9.248 -0.120 1.00 88.62 161 TYR A C 1
ATOM 1300 O O . TYR A 1 161 ? 2.456 -8.523 0.876 1.00 88.62 161 TYR A O 1
ATOM 1308 N N . PHE A 1 162 ? 1.426 -9.707 -0.735 1.00 88.38 162 PHE A N 1
ATOM 1309 C CA . PHE A 1 162 ? 0.068 -9.349 -0.307 1.00 88.38 162 PHE A CA 1
ATOM 1310 C C . PHE A 1 162 ? -0.251 -9.844 1.107 1.00 88.38 162 PHE A C 1
ATOM 1312 O O . PHE A 1 162 ? -0.832 -9.108 1.904 1.00 88.38 162 PHE A O 1
ATOM 1319 N N . SER A 1 163 ? 0.142 -11.070 1.452 1.00 90.00 163 SER A N 1
ATOM 1320 C CA . SER A 1 163 ? -0.065 -11.587 2.807 1.00 90.00 163 SER A CA 1
ATOM 1321 C C . SER A 1 163 ? 0.733 -10.788 3.842 1.00 90.00 163 SER A C 1
ATOM 1323 O O . SER A 1 163 ? 0.188 -10.388 4.871 1.00 90.00 163 SER A O 1
ATOM 1325 N N . PHE A 1 164 ? 1.993 -10.470 3.536 1.00 89.50 164 PHE A N 1
ATOM 1326 C CA . PHE A 1 164 ? 2.885 -9.729 4.414 1.00 89.50 164 PHE A CA 1
ATOM 1327 C C . PHE A 1 164 ? 2.370 -8.314 4.673 1.00 89.50 164 PHE A C 1
ATOM 1329 O O . PHE A 1 164 ? 2.288 -7.902 5.830 1.00 89.50 164 PHE A O 1
ATOM 1336 N N . ILE A 1 165 ? 1.973 -7.580 3.628 1.00 89.00 165 ILE A N 1
ATOM 1337 C CA . ILE A 1 165 ? 1.482 -6.208 3.787 1.00 89.00 165 ILE A CA 1
ATOM 1338 C C . ILE A 1 165 ? 0.160 -6.166 4.560 1.00 89.00 165 ILE A C 1
ATOM 1340 O O . ILE A 1 165 ? 0.010 -5.335 5.453 1.00 89.00 165 ILE A O 1
ATOM 1344 N N . LEU A 1 166 ? -0.767 -7.097 4.302 1.00 90.00 166 LEU A N 1
ATOM 1345 C CA . LEU A 1 166 ? -2.039 -7.167 5.024 1.00 90.00 166 LEU A CA 1
ATOM 1346 C C . LEU A 1 166 ? -1.831 -7.492 6.506 1.00 90.00 166 LEU A C 1
ATOM 1348 O O . LEU A 1 166 ? -2.415 -6.828 7.363 1.00 90.00 166 LEU A O 1
ATOM 1352 N N . ILE A 1 167 ? -0.973 -8.469 6.816 1.00 91.44 167 ILE A N 1
ATOM 1353 C CA . ILE A 1 167 ? -0.652 -8.843 8.199 1.00 91.44 167 ILE A CA 1
ATOM 1354 C C . ILE A 1 167 ? 0.064 -7.689 8.907 1.00 91.44 167 ILE A C 1
ATOM 1356 O O . ILE A 1 167 ? -0.336 -7.312 10.008 1.00 91.44 167 ILE A O 1
ATOM 1360 N N . ALA A 1 168 ? 1.075 -7.084 8.279 1.00 88.44 168 ALA A N 1
ATOM 1361 C CA . ALA A 1 168 ? 1.811 -5.964 8.856 1.00 88.44 168 ALA A CA 1
ATOM 1362 C C . ALA A 1 168 ? 0.889 -4.766 9.130 1.00 88.44 168 ALA A C 1
ATOM 1364 O O . ALA A 1 168 ? 0.899 -4.225 10.234 1.00 88.44 168 ALA A O 1
ATOM 1365 N N . CYS A 1 169 ? 0.038 -4.383 8.173 1.00 87.88 169 CYS A N 1
ATOM 1366 C CA . CYS A 1 169 ? -0.924 -3.299 8.365 1.00 87.88 169 CYS A CA 1
ATOM 1367 C C . CYS A 1 169 ? -1.964 -3.623 9.447 1.00 87.88 169 CYS A C 1
ATOM 1369 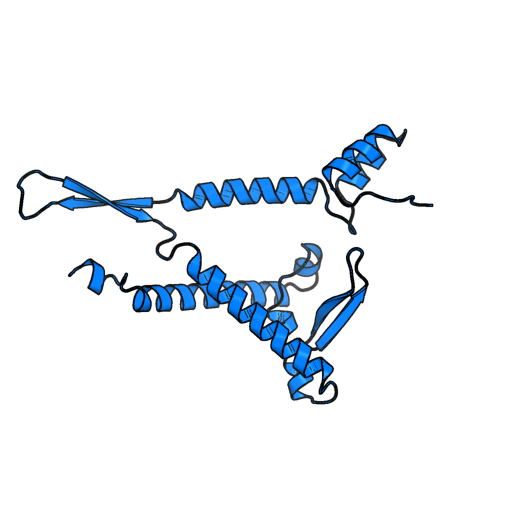O O . CYS A 1 169 ? -2.314 -2.735 10.225 1.00 87.88 169 CYS A O 1
ATOM 1371 N N . ALA A 1 170 ? -2.438 -4.870 9.542 1.00 87.44 170 ALA A N 1
ATOM 1372 C CA . ALA A 1 170 ? -3.370 -5.286 10.589 1.00 87.44 170 ALA A CA 1
ATOM 1373 C C . ALA A 1 170 ? -2.732 -5.220 11.987 1.00 87.44 170 ALA A C 1
ATOM 1375 O O . ALA A 1 170 ? -3.341 -4.680 12.913 1.00 87.44 170 ALA A O 1
ATOM 1376 N N . LEU A 1 171 ? -1.495 -5.710 12.130 1.00 89.38 171 LEU A N 1
ATOM 1377 C CA . LEU A 1 171 ? -0.736 -5.639 13.380 1.00 89.38 171 LEU A CA 1
ATOM 1378 C C . LEU A 1 171 ? -0.471 -4.187 13.782 1.00 89.38 171 LEU A C 1
ATOM 1380 O O . LEU A 1 171 ? -0.805 -3.803 14.902 1.00 89.38 171 LEU A O 1
ATOM 1384 N N . PHE A 1 172 ? 0.028 -3.358 12.858 1.00 87.38 172 PHE A N 1
ATOM 1385 C CA . PHE A 1 172 ? 0.280 -1.944 13.135 1.00 87.38 172 PHE A CA 1
ATOM 1386 C C . PHE A 1 172 ? -0.995 -1.168 13.460 1.00 87.38 172 PHE A C 1
ATOM 1388 O O . PHE A 1 172 ? -0.969 -0.293 14.321 1.00 87.38 172 PHE A O 1
ATOM 1395 N N . SER A 1 173 ? -2.121 -1.494 12.820 1.00 86.69 173 SER A N 1
ATOM 1396 C CA . SER A 1 173 ? -3.416 -0.899 13.157 1.00 86.69 173 SER A CA 1
ATOM 1397 C C . SER A 1 173 ? -3.825 -1.245 14.586 1.00 86.69 173 SER A C 1
ATOM 1399 O O . SER A 1 173 ? -4.173 -0.347 15.347 1.00 86.69 173 SER A O 1
ATOM 1401 N N . LYS A 1 174 ? -3.699 -2.511 15.000 1.00 85.62 174 LYS A N 1
ATOM 1402 C CA . LYS A 1 174 ? -4.011 -2.936 16.373 1.00 85.62 174 LYS A CA 1
ATOM 1403 C C . LYS A 1 174 ? -3.127 -2.251 17.412 1.00 85.62 174 LYS A C 1
ATOM 1405 O O . LYS A 1 174 ? -3.661 -1.662 18.346 1.00 85.62 174 LYS A O 1
ATOM 1410 N N . THR A 1 175 ? -1.810 -2.258 17.218 1.00 86.12 175 THR A N 1
ATOM 1411 C CA . THR A 1 175 ? -0.883 -1.595 18.148 1.00 86.12 175 THR A CA 1
ATOM 1412 C C . THR A 1 175 ? -1.113 -0.088 18.197 1.00 86.12 175 THR A C 1
ATOM 1414 O O . THR A 1 175 ? -0.998 0.523 19.254 1.00 86.12 175 THR A O 1
ATOM 1417 N N . TRP A 1 176 ? -1.475 0.528 17.067 1.00 84.94 176 TRP A N 1
ATOM 1418 C CA . TRP A 1 176 ? -1.758 1.957 17.029 1.00 84.94 176 TRP A CA 1
ATOM 1419 C C . TRP A 1 176 ? -3.010 2.318 17.828 1.00 84.94 176 TRP A C 1
ATOM 1421 O O . TRP A 1 176 ? -2.976 3.306 18.546 1.00 84.94 176 TRP A O 1
ATOM 1431 N N . ILE A 1 177 ? -4.078 1.514 17.759 1.00 82.56 177 ILE A N 1
ATOM 1432 C CA . ILE A 1 177 ? -5.308 1.735 18.549 1.00 82.56 177 ILE A CA 1
ATOM 1433 C C . ILE A 1 177 ? -5.004 1.768 20.050 1.00 82.56 177 ILE A C 1
ATOM 1435 O O . ILE A 1 177 ? -5.583 2.573 20.780 1.00 82.56 177 ILE A O 1
ATOM 1439 N N . GLU A 1 178 ? -4.105 0.895 20.506 1.00 83.19 178 GLU A N 1
ATOM 1440 C CA . GLU A 1 178 ? -3.687 0.825 21.907 1.00 83.19 178 GLU A CA 1
ATOM 1441 C C . GLU A 1 178 ? -2.825 2.031 22.305 1.00 83.19 178 GLU A C 1
ATOM 1443 O O . GLU A 1 178 ? -3.059 2.634 23.349 1.00 83.19 178 GLU A O 1
ATOM 1448 N N . VAL A 1 179 ? -1.870 2.431 21.459 1.00 81.31 179 VAL A N 1
ATOM 1449 C CA . VAL A 1 179 ? -0.970 3.568 21.730 1.00 81.31 179 VAL A CA 1
ATOM 1450 C C . VAL A 1 179 ? -1.681 4.918 21.603 1.00 81.31 179 VAL A C 1
ATOM 1452 O O . VAL A 1 179 ? -1.367 5.850 22.341 1.00 81.31 179 VAL A O 1
ATOM 1455 N N . SER A 1 180 ? -2.652 5.049 20.698 1.00 76.94 180 SER A N 1
ATOM 1456 C CA . SER A 1 180 ? -3.378 6.301 20.465 1.00 76.94 180 SER A CA 1
ATOM 1457 C C . SER A 1 180 ? -4.442 6.596 21.524 1.00 76.94 180 SER A C 1
ATOM 1459 O O . SER A 1 180 ? -5.134 7.608 21.409 1.00 76.94 180 SER A O 1
ATOM 1461 N N . GLY A 1 181 ? -4.630 5.712 22.514 1.00 73.50 181 GLY A N 1
ATOM 1462 C CA . GLY A 1 181 ? -5.699 5.834 23.511 1.00 73.50 181 GLY A CA 1
ATOM 1463 C C . GLY A 1 181 ? -7.095 5.818 22.883 1.00 73.50 181 GLY A C 1
ATOM 1464 O O . GLY A 1 181 ? -8.053 6.321 23.457 1.00 73.50 181 GLY A O 1
ATOM 1465 N N . SER A 1 182 ? -7.217 5.286 21.663 1.00 72.56 182 SER A N 1
ATOM 1466 C CA . SER A 1 182 ? -8.493 5.107 20.965 1.00 72.56 182 SER A CA 1
ATOM 1467 C C . SER A 1 182 ? -9.014 3.689 21.178 1.00 72.56 182 SER A C 1
ATOM 1469 O O . SER A 1 182 ? -9.769 3.168 20.365 1.00 72.56 182 SER A O 1
ATOM 1471 N N . SER A 1 183 ? -8.577 3.016 22.242 1.00 74.88 183 SER A N 1
ATOM 1472 C CA . SER A 1 183 ? -9.063 1.681 22.544 1.00 74.88 183 SER A CA 1
ATOM 1473 C C . SER A 1 183 ? -10.539 1.750 22.963 1.00 74.88 183 SER A C 1
ATOM 1475 O O . SER A 1 183 ? -10.967 2.738 23.568 1.00 74.88 183 SER A O 1
ATOM 1477 N N . PRO A 1 184 ? -11.346 0.699 22.722 1.00 71.31 184 PRO A N 1
ATOM 1478 C CA . PRO A 1 184 ? -12.738 0.670 23.175 1.00 71.31 184 PRO A CA 1
ATOM 1479 C C . PRO A 1 184 ? -12.892 0.910 24.683 1.00 71.31 184 PRO A C 1
ATOM 1481 O O . PRO A 1 184 ? -13.923 1.406 25.122 1.00 71.31 184 PRO A O 1
ATOM 1484 N N . ARG A 1 185 ? -11.866 0.570 25.478 1.00 72.56 185 ARG A N 1
ATOM 1485 C CA . ARG A 1 185 ? -11.828 0.812 26.926 1.00 72.56 185 ARG A CA 1
ATOM 1486 C C . ARG A 1 185 ? -11.591 2.276 27.285 1.00 72.56 185 ARG A C 1
ATOM 1488 O O . ARG A 1 185 ? -12.101 2.702 28.314 1.00 72.56 185 ARG A O 1
ATOM 1495 N N . ASP A 1 186 ? -10.839 3.013 26.476 1.00 70.44 186 ASP A N 1
ATOM 1496 C CA . ASP A 1 186 ? -10.564 4.435 26.707 1.00 70.44 186 ASP A CA 1
ATOM 1497 C C . ASP A 1 186 ? -11.714 5.313 26.211 1.00 70.44 186 ASP A C 1
ATOM 1499 O O . ASP A 1 186 ? -12.057 6.288 26.863 1.00 70.44 186 ASP A O 1
ATOM 1503 N N . VAL A 1 187 ? -12.370 4.924 25.111 1.00 71.19 187 VAL A N 1
ATOM 1504 C CA . VAL A 1 187 ? -13.556 5.622 24.578 1.00 71.19 187 VAL A CA 1
ATOM 1505 C C . VAL A 1 187 ? -14.801 5.399 25.448 1.00 71.19 187 VAL A C 1
ATOM 1507 O O . VAL A 1 187 ? -15.709 6.225 25.448 1.00 71.19 187 VAL A O 1
ATOM 1510 N N . ALA A 1 188 ? -14.869 4.277 26.172 1.00 68.00 188 ALA A N 1
ATOM 1511 C CA . ALA A 1 188 ? -15.998 3.951 27.045 1.00 68.00 188 ALA A CA 1
ATOM 1512 C C . ALA A 1 188 ? -15.919 4.574 28.453 1.00 68.00 188 ALA A C 1
ATOM 1514 O O . ALA A 1 188 ? -16.913 4.505 29.177 1.00 68.00 188 ALA A O 1
ATOM 1515 N N . LYS A 1 189 ? -14.762 5.112 28.857 1.00 66.56 189 LYS A N 1
ATOM 1516 C CA . LYS A 1 189 ? -14.577 5.811 30.140 1.00 66.56 189 LYS A CA 1
ATOM 1517 C C . LYS A 1 189 ? -15.039 7.260 30.046 1.00 66.56 189 LYS A C 1
ATOM 1519 O O . LYS A 1 189 ? -15.620 7.725 31.050 1.00 66.56 189 LYS A O 1
#

InterPro domains:
  IPR002208 SecY/SEC61-alpha family [PF00344] (29-189)
  IPR002208 SecY/SEC61-alpha family [PTHR10906] (1-189)
  IPR023201 SecY domain superfamily [G3DSA:1.10.3370.10] (1-189)
  IPR023201 SecY domain superfamily [SSF103491] (24-189)

Radius of gyration: 23.92 Å; chains: 1; bounding box: 65×33×71 Å

Organism: No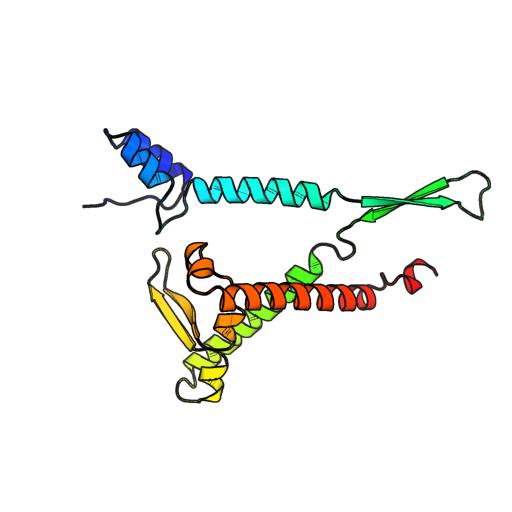ccaea caerulescens (NCBI:txid107243)

Sequence (189 aa):
GRGTEFEGAIIALFHLLITRTDKVRALKEAFYRQNLPNCFNLLATVFVFIIVIYFQGFRVDLPVKYQKYRGQQGSYPIKLFYTSNIPIILQTALVSNLYFFSQLLYKRYSTNVLVQLLGRWQETDGAGGTTSVPVGGLAYYVSPPQSLAEIVYDPFHAIFYFSFILIACALFSKTWIEVSGSSPRDVAK